Protein AF-0000000067834728 (afdb_homodimer)

Structure (mmCIF, N/CA/C/O backbone):
data_AF-0000000067834728-model_v1
#
loop_
_entity.id
_entity.type
_entity.pdbx_description
1 polymer 'Lipopolysaccharide assembly protein A domain-containing protein'
#
loop_
_atom_site.group_PDB
_atom_site.id
_atom_site.type_symbol
_atom_site.label_atom_id
_atom_site.label_alt_id
_atom_site.label_comp_id
_atom_site.label_asym_id
_atom_site.label_entity_id
_atom_site.label_seq_id
_atom_site.pdbx_PDB_ins_code
_atom_site.Cartn_x
_atom_site.Cartn_y
_atom_site.Cartn_z
_atom_site.occupancy
_atom_site.B_iso_or_equiv
_atom_site.auth_seq_id
_atom_site.auth_comp_id
_atom_site.auth_asym_id
_atom_site.auth_atom_id
_atom_site.pdbx_PDB_model_num
ATOM 1 N N . MET A 1 1 ? -0.494 20.172 -20.031 1 91.88 1 MET A N 1
ATOM 2 C CA . MET A 1 1 ? 0.855 19.766 -19.641 1 91.88 1 MET A CA 1
ATOM 3 C C . MET A 1 1 ? 0.815 18.703 -18.547 1 91.88 1 MET A C 1
ATOM 5 O O . MET A 1 1 ? 1.384 17.625 -18.703 1 91.88 1 MET A O 1
ATOM 9 N N . ILE A 1 2 ? 0.036 18.766 -17.609 1 88.5 2 ILE A N 1
ATOM 10 C CA . ILE A 1 2 ? -0.054 17.844 -16.484 1 88.5 2 ILE A CA 1
ATOM 11 C C . ILE A 1 2 ? -0.651 16.516 -16.953 1 88.5 2 ILE A C 1
ATOM 13 O O . ILE A 1 2 ? -0.208 15.445 -16.531 1 88.5 2 ILE A O 1
ATOM 17 N N . ARG A 1 3 ? -1.502 16.438 -17.859 1 90.19 3 ARG A N 1
ATOM 18 C CA . ARG A 1 3 ? -2.133 15.227 -18.391 1 90.19 3 ARG A CA 1
ATOM 19 C C . ARG A 1 3 ? -1.129 14.383 -19.172 1 90.19 3 ARG A C 1
ATOM 21 O O . ARG A 1 3 ? -1.176 13.148 -19.125 1 90.19 3 ARG A O 1
ATOM 28 N N . PHE A 1 4 ? -0.341 15.125 -19.922 1 93.31 4 PHE A N 1
ATOM 29 C CA . PHE A 1 4 ? 0.69 14.445 -20.703 1 93.31 4 PHE A CA 1
ATOM 30 C C . PHE A 1 4 ? 1.698 13.766 -19.781 1 93.31 4 PHE A C 1
ATOM 32 O O . PHE A 1 4 ? 2.115 12.633 -20.047 1 93.31 4 PHE A O 1
ATOM 39 N N . LEU A 1 5 ? 2.111 14.461 -18.812 1 89.44 5 LEU A N 1
ATOM 40 C CA . LEU A 1 5 ? 3.064 13.922 -17.844 1 89.44 5 LEU A CA 1
ATOM 41 C C . LEU A 1 5 ? 2.492 12.695 -17.141 1 89.44 5 LEU A C 1
ATOM 43 O O . LEU A 1 5 ? 3.186 11.695 -16.969 1 89.44 5 LEU A O 1
ATOM 47 N N . LYS A 1 6 ? 1.232 12.711 -16.797 1 89.81 6 LYS A N 1
ATOM 48 C CA . LYS A 1 6 ? 0.559 11.578 -16.172 1 89.81 6 LYS A CA 1
ATOM 49 C C . LYS A 1 6 ? 0.505 10.383 -17.125 1 89.81 6 LYS A C 1
ATOM 51 O O . LYS A 1 6 ? 0.733 9.242 -16.719 1 89.81 6 LYS A O 1
ATOM 56 N N . ALA A 1 7 ? 0.219 10.656 -18.344 1 93.69 7 ALA A N 1
ATOM 57 C CA . ALA A 1 7 ? 0.166 9.594 -19.344 1 93.69 7 ALA A CA 1
ATOM 58 C C . ALA A 1 7 ? 1.54 8.961 -19.547 1 93.69 7 ALA A C 1
ATOM 60 O O . ALA A 1 7 ? 1.648 7.746 -19.734 1 93.69 7 ALA A O 1
ATOM 61 N N . LEU A 1 8 ? 2.539 9.852 -19.516 1 94 8 LEU A N 1
ATOM 62 C CA . LEU A 1 8 ? 3.91 9.398 -19.734 1 94 8 LEU A CA 1
ATOM 63 C C . LEU A 1 8 ? 4.344 8.453 -18.609 1 94 8 LEU A C 1
ATOM 65 O O . LEU A 1 8 ? 5.094 7.504 -18.859 1 94 8 LEU A O 1
ATOM 69 N N . ILE A 1 9 ? 3.863 8.586 -17.469 1 91 9 ILE A N 1
ATOM 70 C CA . ILE A 1 9 ? 4.23 7.773 -16.312 1 91 9 ILE A CA 1
ATOM 71 C C . ILE A 1 9 ? 3.355 6.523 -16.25 1 91 9 ILE A C 1
ATOM 73 O O . ILE A 1 9 ? 3.85 5.422 -16 1 91 9 ILE A O 1
ATOM 77 N N . LEU A 1 10 ? 2.059 6.688 -16.609 1 93.19 10 LEU A N 1
ATOM 78 C CA . LEU A 1 10 ? 1.086 5.609 -16.469 1 93.19 10 LEU A CA 1
ATOM 79 C C . LEU A 1 10 ? 1.193 4.617 -17.625 1 93.19 10 LEU A C 1
ATOM 81 O O . LEU A 1 10 ? 0.979 3.418 -17.438 1 93.19 10 LEU A O 1
ATOM 85 N N . LEU A 1 11 ? 1.595 5.074 -18.766 1 95.88 11 LEU A N 1
ATOM 86 C CA . LEU A 1 11 ? 1.614 4.246 -19.969 1 95.88 11 LEU A CA 1
ATOM 87 C C . LEU A 1 11 ? 2.602 3.094 -19.812 1 95.88 11 LEU A C 1
ATOM 89 O O . LEU A 1 11 ? 2.246 1.934 -20.031 1 95.88 11 LEU A O 1
ATOM 93 N N . PRO A 1 12 ? 3.875 3.381 -19.438 1 95.31 12 PRO A N 1
ATOM 94 C CA . PRO A 1 12 ? 4.82 2.277 -19.25 1 95.31 12 PRO A CA 1
ATOM 95 C C . PRO A 1 12 ? 4.34 1.263 -18.219 1 95.31 12 PRO A C 1
ATOM 97 O O . PRO A 1 12 ? 4.535 0.057 -18.391 1 95.31 12 PRO A O 1
ATOM 100 N N . ILE A 1 13 ? 3.781 1.671 -17.141 1 92.75 13 ILE A N 1
ATOM 101 C CA . ILE A 1 13 ? 3.287 0.799 -16.078 1 92.75 13 ILE A CA 1
ATOM 102 C C . ILE A 1 13 ? 2.195 -0.114 -16.625 1 92.75 13 ILE A C 1
ATOM 104 O O . ILE A 1 13 ? 2.219 -1.327 -16.406 1 92.75 13 ILE A O 1
ATOM 108 N N . ALA A 1 14 ? 1.254 0.468 -17.406 1 95.38 14 ALA A N 1
ATOM 109 C CA . ALA A 1 14 ? 0.163 -0.29 -18 1 95.38 14 ALA A CA 1
ATOM 110 C C . ALA A 1 14 ? 0.699 -1.357 -18.953 1 95.38 14 ALA A C 1
ATOM 112 O O . ALA A 1 14 ? 0.225 -2.496 -18.953 1 95.38 14 ALA A O 1
ATOM 113 N N . VAL A 1 15 ? 1.646 -0.986 -19.75 1 94.5 15 VAL A N 1
ATOM 114 C CA . VAL A 1 15 ? 2.236 -1.911 -20.719 1 94.5 15 VAL A CA 1
ATOM 115 C C . VAL A 1 15 ? 2.873 -3.086 -19.984 1 94.5 15 VAL A C 1
ATOM 117 O O . VAL A 1 15 ? 2.686 -4.242 -20.359 1 94.5 15 VAL A O 1
ATOM 120 N N . VAL A 1 16 ? 3.645 -2.775 -18.922 1 92 16 VAL A N 1
ATOM 121 C CA . VAL A 1 16 ? 4.312 -3.811 -18.141 1 92 16 VAL A CA 1
ATOM 122 C C . VAL A 1 16 ? 3.271 -4.742 -17.531 1 92 16 VAL A C 1
ATOM 124 O O . VAL A 1 16 ? 3.424 -5.969 -17.578 1 92 16 VAL A O 1
ATOM 127 N N . VAL A 1 17 ? 2.164 -4.223 -17.016 1 94.44 17 VAL A N 1
ATOM 128 C CA . VAL A 1 17 ? 1.097 -4.988 -16.391 1 94.44 17 VAL A CA 1
ATOM 129 C C . VAL A 1 17 ? 0.451 -5.918 -17.422 1 94.44 17 VAL A C 1
ATOM 131 O O . VAL A 1 17 ? 0.24 -7.102 -17.141 1 94.44 17 VAL A O 1
ATOM 134 N N . VAL A 1 18 ? 0.189 -5.418 -18.594 1 95.19 18 VAL A N 1
ATOM 135 C CA . VAL A 1 18 ? -0.455 -6.207 -19.641 1 95.19 18 VAL A CA 1
ATOM 136 C C . VAL A 1 18 ? 0.491 -7.309 -20.125 1 95.19 18 VAL A C 1
ATOM 138 O O . VAL A 1 18 ? 0.081 -8.461 -20.281 1 95.19 18 VAL A O 1
ATOM 141 N N . LEU A 1 19 ? 1.752 -6.953 -20.297 1 92.56 19 LEU A N 1
ATOM 142 C CA . LEU A 1 19 ? 2.736 -7.934 -20.75 1 92.56 19 LEU A CA 1
ATOM 143 C C . LEU A 1 19 ? 2.893 -9.047 -19.719 1 92.56 19 LEU A C 1
ATOM 145 O O . LEU A 1 19 ? 3.02 -10.219 -20.078 1 92.56 19 LEU A O 1
ATOM 149 N N . LEU A 1 20 ? 2.881 -8.672 -18.422 1 92.75 20 LEU A N 1
ATOM 150 C CA . LEU A 1 20 ? 2.965 -9.656 -17.359 1 92.75 20 LEU A CA 1
ATOM 151 C C . LEU A 1 20 ? 1.742 -10.57 -17.359 1 92.75 20 LEU A C 1
ATOM 153 O O . LEU A 1 20 ? 1.854 -11.766 -17.078 1 92.75 20 LEU A O 1
ATOM 157 N N . ALA A 1 21 ? 0.587 -9.984 -17.703 1 95.75 21 ALA A N 1
ATOM 158 C CA . ALA A 1 21 ? -0.647 -10.758 -17.75 1 95.75 21 ALA A CA 1
ATOM 159 C C . ALA A 1 21 ? -0.614 -11.766 -18.891 1 95.75 21 ALA A C 1
ATOM 161 O O . ALA A 1 21 ? -0.995 -12.93 -18.719 1 95.75 21 ALA A O 1
ATOM 162 N N . VAL A 1 22 ? -0.128 -11.336 -20.047 1 92.75 22 VAL A N 1
ATOM 163 C CA . VAL A 1 22 ? -0.077 -12.172 -21.234 1 92.75 22 VAL A CA 1
ATOM 164 C C . VAL A 1 22 ? 0.924 -13.305 -21.031 1 92.75 22 VAL A C 1
ATOM 166 O O . VAL A 1 22 ? 0.709 -14.43 -21.5 1 92.75 22 VAL A O 1
ATOM 169 N N . ALA A 1 23 ? 1.968 -12.945 -20.266 1 91.69 23 ALA A N 1
ATOM 170 C CA . ALA A 1 23 ? 3.045 -13.914 -20.062 1 91.69 23 ALA A CA 1
ATOM 171 C C . ALA A 1 23 ? 2.674 -14.93 -19 1 91.69 23 ALA A C 1
ATOM 173 O O . ALA A 1 23 ? 3.326 -15.969 -18.859 1 91.69 23 ALA A O 1
ATOM 174 N N . ASN A 1 24 ? 1.69 -14.617 -18.141 1 94.62 24 ASN A N 1
ATOM 175 C CA . ASN A 1 24 ? 1.329 -15.453 -17 1 94.62 24 ASN A CA 1
ATOM 176 C C . ASN A 1 24 ? -0.151 -15.82 -17.016 1 94.62 24 ASN A C 1
ATOM 178 O O . ASN A 1 24 ? -0.865 -15.609 -16.031 1 94.62 24 ASN A O 1
ATOM 182 N N . ARG A 1 25 ? -0.57 -16.469 -18.062 1 92.75 25 ARG A N 1
ATOM 183 C CA . ARG A 1 25 ? -1.964 -16.844 -18.281 1 92.75 25 ARG A CA 1
ATOM 184 C C . ARG A 1 25 ? -2.232 -18.266 -17.828 1 92.75 25 ARG A C 1
ATOM 186 O O . ARG A 1 25 ? -3.381 -18.719 -17.812 1 92.75 25 ARG A O 1
ATOM 193 N N . GLU A 1 26 ? -1.205 -18.875 -17.406 1 92 26 GLU A N 1
ATOM 194 C CA . GLU A 1 26 ? -1.355 -20.266 -16.984 1 92 26 GLU A CA 1
ATOM 195 C C . GLU A 1 26 ? -2.154 -20.359 -15.688 1 92 26 GLU A C 1
ATOM 197 O O . GLU A 1 26 ? -1.954 -19.562 -14.766 1 92 26 GLU A O 1
ATOM 202 N N . ALA A 1 27 ? -2.969 -21.438 -15.672 1 95.5 27 ALA A N 1
ATOM 203 C CA . ALA A 1 27 ? -3.832 -21.625 -14.508 1 95.5 27 ALA A CA 1
ATOM 204 C C . ALA A 1 27 ? -3.061 -22.219 -13.344 1 95.5 27 ALA A C 1
ATOM 206 O O . ALA A 1 27 ? -2.24 -23.125 -13.531 1 95.5 27 ALA A O 1
ATOM 207 N N . VAL A 1 28 ? -3.318 -21.656 -12.203 1 94.06 28 VAL A N 1
ATOM 208 C CA . VAL A 1 28 ? -2.73 -22.188 -10.977 1 94.06 28 VAL A CA 1
ATOM 209 C C . VAL A 1 28 ? -3.816 -22.375 -9.922 1 94.06 28 VAL A C 1
ATOM 211 O O . VAL A 1 28 ? -4.848 -21.703 -9.961 1 94.06 28 VAL A O 1
ATOM 214 N N . THR A 1 29 ? -3.523 -23.281 -9.102 1 93 29 THR A N 1
ATOM 215 C CA . THR A 1 29 ? -4.488 -23.562 -8.047 1 93 29 THR A CA 1
ATOM 216 C C . THR A 1 29 ? -4.062 -22.906 -6.73 1 93 29 THR A C 1
ATOM 218 O O . THR A 1 29 ? -3.057 -23.297 -6.137 1 93 29 THR A O 1
ATOM 221 N N . LEU A 1 30 ? -4.812 -21.953 -6.383 1 93.06 30 LEU A N 1
ATOM 222 C CA . LEU A 1 30 ? -4.613 -21.297 -5.098 1 93.06 30 LEU A CA 1
ATOM 223 C C . LEU A 1 30 ? -5.414 -21.984 -4 1 93.06 30 LEU A C 1
ATOM 225 O O . LEU A 1 30 ? -6.645 -22.016 -4.055 1 93.06 30 LEU A O 1
ATOM 229 N N . SER A 1 31 ? -4.785 -22.5 -3.084 1 90.56 31 SER A N 1
ATOM 230 C CA . SER A 1 31 ? -5.445 -23.266 -2.029 1 90.56 31 SER A CA 1
ATOM 231 C C . SER A 1 31 ? -5.52 -22.469 -0.734 1 90.56 31 SER A C 1
ATOM 233 O O . SER A 1 31 ? -4.551 -21.812 -0.344 1 90.56 31 SER A O 1
ATOM 235 N N . PHE A 1 32 ? -6.762 -22.562 -0.146 1 87.25 32 PHE A N 1
ATOM 236 C CA . PHE A 1 32 ? -6.953 -21.891 1.13 1 87.25 32 PHE A CA 1
ATOM 237 C C . PHE A 1 32 ? -7.109 -22.891 2.262 1 87.25 32 PHE A C 1
ATOM 239 O O . PHE A 1 32 ? -7.398 -22.516 3.4 1 87.25 32 PHE A O 1
ATOM 246 N N . ASP A 1 33 ? -7.098 -24.188 1.906 1 80.81 33 ASP A N 1
ATOM 247 C CA . ASP A 1 33 ? -7.215 -25.25 2.9 1 80.81 33 ASP A CA 1
ATOM 248 C C . ASP A 1 33 ? -5.988 -26.156 2.881 1 80.81 33 ASP A C 1
ATOM 250 O O . ASP A 1 33 ? -5.875 -27.031 2.021 1 80.81 33 ASP A O 1
ATOM 254 N N . PRO A 1 34 ? -5.086 -25.906 3.857 1 73.94 34 PRO A N 1
ATOM 255 C CA . PRO A 1 34 ? -3.865 -26.719 3.859 1 73.94 34 PRO A CA 1
ATOM 256 C C . PRO A 1 34 ? -4.117 -28.156 4.289 1 73.94 34 PRO A C 1
ATOM 258 O O . PRO A 1 34 ? -3.262 -29.031 4.086 1 73.94 34 PRO A O 1
ATOM 261 N N . PHE A 1 35 ? -5.223 -28.484 4.938 1 73.06 35 PHE A N 1
ATOM 262 C CA . PHE A 1 35 ? -5.406 -29.797 5.559 1 73.06 35 PHE A CA 1
ATOM 263 C C . PHE A 1 35 ? -6.16 -30.734 4.625 1 73.06 35 PHE A C 1
ATOM 265 O O . PHE A 1 35 ? -6.094 -31.953 4.781 1 73.06 35 PHE A O 1
ATOM 272 N N . SER A 1 36 ? -7.016 -30.172 3.859 1 65.81 36 SER A N 1
ATOM 273 C CA . SER A 1 36 ? -7.758 -31.109 3.018 1 65.81 36 SER A CA 1
ATOM 274 C C . SER A 1 36 ? -7.305 -31.016 1.564 1 65.81 36 SER A C 1
ATOM 276 O O . SER A 1 36 ? -7.098 -29.922 1.036 1 65.81 36 SER A O 1
ATOM 278 N N . PRO A 1 37 ? -6.688 -32.031 1.163 1 57.44 37 PRO A N 1
ATOM 279 C CA . PRO A 1 37 ? -6.309 -32.031 -0.253 1 57.44 37 PRO A CA 1
ATOM 280 C C . PRO A 1 37 ? -7.484 -31.688 -1.174 1 57.44 37 PRO A C 1
ATOM 282 O O . PRO A 1 37 ? -7.277 -31.297 -2.322 1 57.44 37 PRO A O 1
ATOM 285 N N . GLU A 1 38 ? -8.625 -32.156 -0.576 1 59.44 38 GLU A N 1
ATOM 286 C CA . GLU A 1 38 ? -9.773 -31.953 -1.442 1 59.44 38 GLU A CA 1
ATOM 287 C C . GLU A 1 38 ? -10.188 -30.469 -1.445 1 59.44 38 GLU A C 1
ATOM 289 O O . GLU A 1 38 ? -10.281 -29.844 -0.387 1 59.44 38 GLU A O 1
ATOM 294 N N . PRO A 1 39 ? -9.953 -29.812 -2.463 1 57.66 39 PRO A N 1
ATOM 295 C CA . PRO A 1 39 ? -9.938 -28.391 -2.791 1 57.66 39 PRO A CA 1
ATOM 296 C C . PRO A 1 39 ? -11.227 -27.688 -2.381 1 57.66 39 PRO A C 1
ATOM 298 O O . PRO A 1 39 ? -11.688 -26.781 -3.088 1 57.66 39 PRO A O 1
ATOM 301 N N . VAL A 1 40 ? -11.805 -28.188 -1.394 1 62.28 40 VAL A N 1
ATOM 302 C CA . VAL A 1 40 ? -13.094 -27.516 -1.209 1 62.28 40 VAL A CA 1
ATOM 303 C C . VAL A 1 40 ? -12.891 -26 -1.184 1 62.28 40 VAL A C 1
ATOM 305 O O . VAL A 1 40 ? -13.695 -25.266 -1.742 1 62.28 40 VAL A O 1
ATOM 308 N N . PHE A 1 41 ? -11.797 -25.531 -0.771 1 81.12 41 PHE A N 1
ATOM 309 C CA . PHE A 1 41 ? -11.633 -24.078 -0.735 1 81.12 41 PHE A CA 1
ATOM 310 C C . PHE A 1 41 ? -10.438 -23.656 -1.579 1 81.12 41 PHE A C 1
ATOM 312 O O . PHE A 1 41 ? -9.391 -23.281 -1.041 1 81.12 41 PHE A O 1
ATOM 319 N N . SER A 1 42 ? -10.414 -24.141 -2.896 1 86.25 42 SER A N 1
ATOM 320 C CA . SER A 1 42 ? -9.367 -23.734 -3.832 1 86.25 42 SER A CA 1
ATOM 321 C C . SER A 1 42 ? -9.953 -23 -5.027 1 86.25 42 SER A C 1
ATOM 323 O O . SER A 1 42 ? -11.125 -23.172 -5.371 1 86.25 42 SER A O 1
ATOM 325 N N . LEU A 1 43 ? -9.219 -22.094 -5.547 1 88.94 43 LEU A N 1
ATOM 326 C CA . LEU A 1 43 ? -9.602 -21.312 -6.715 1 88.94 43 LEU A CA 1
ATOM 327 C C . LEU A 1 43 ? -8.594 -21.5 -7.844 1 88.94 43 LEU A C 1
ATOM 329 O O . LEU A 1 43 ? -7.383 -21.422 -7.617 1 88.94 43 LEU A O 1
ATOM 333 N N . VAL A 1 44 ? -9.141 -21.906 -8.938 1 92.56 44 VAL A N 1
ATOM 334 C CA . VAL A 1 44 ? -8.289 -22.031 -10.117 1 92.56 44 VAL A CA 1
ATOM 335 C C . VAL A 1 44 ? -8.328 -20.734 -10.914 1 92.56 44 VAL A C 1
ATOM 337 O O . VAL A 1 44 ? -9.367 -20.344 -11.453 1 92.56 44 VAL A O 1
ATOM 340 N N . LEU A 1 45 ? -7.211 -20.078 -10.938 1 95.19 45 LEU A N 1
ATOM 341 C CA . LEU A 1 45 ? -7.113 -18.781 -11.602 1 95.19 45 LEU A CA 1
ATOM 342 C C . LEU A 1 45 ? -5.797 -18.656 -12.359 1 95.19 45 LEU A C 1
ATOM 344 O O . LEU A 1 45 ? -4.812 -19.312 -12.023 1 95.19 45 LEU A O 1
ATOM 348 N N . PRO A 1 46 ? -5.855 -17.859 -13.391 1 95.75 46 PRO A N 1
ATOM 349 C CA . PRO A 1 46 ? -4.566 -17.609 -14.039 1 95.75 46 PRO A CA 1
ATOM 350 C C . PRO A 1 46 ? -3.557 -16.953 -13.102 1 95.75 46 PRO A C 1
ATOM 352 O O . PRO A 1 46 ? -3.943 -16.203 -12.203 1 95.75 46 PRO A O 1
ATOM 355 N N . LEU A 1 47 ? -2.338 -17.234 -13.344 1 96.5 47 LEU A N 1
ATOM 356 C CA . LEU A 1 47 ? -1.267 -16.734 -12.492 1 96.5 47 LEU A CA 1
ATOM 357 C C . LEU A 1 47 ? -1.285 -15.211 -12.43 1 96.5 47 LEU A C 1
ATOM 359 O O . LEU A 1 47 ? -1.032 -14.617 -11.375 1 96.5 47 LEU A O 1
ATOM 363 N N . TYR A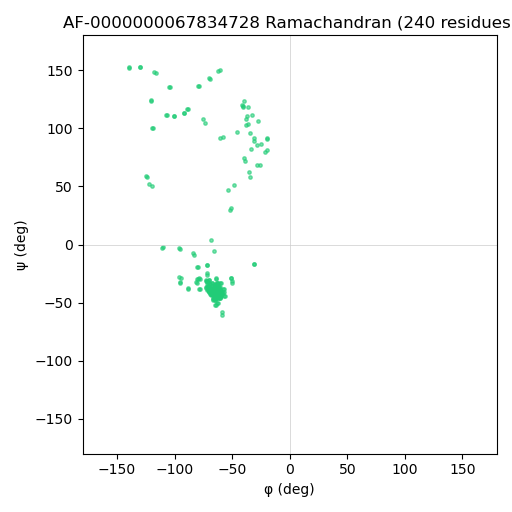 1 48 ? -1.571 -14.609 -13.547 1 96.69 48 TYR A N 1
ATOM 364 C CA . TYR A 1 48 ? -1.592 -13.148 -13.555 1 96.69 48 TYR A CA 1
ATOM 365 C C . TYR A 1 48 ? -2.656 -12.617 -12.602 1 96.69 48 TYR A C 1
ATOM 367 O O . TYR A 1 48 ? -2.463 -11.578 -11.961 1 96.69 48 TYR A O 1
ATOM 375 N N . ALA A 1 49 ? -3.762 -13.211 -12.453 1 97.56 49 ALA A N 1
ATOM 376 C CA . ALA A 1 49 ? -4.832 -12.781 -11.555 1 97.56 49 ALA A CA 1
ATOM 377 C C . ALA A 1 49 ? -4.406 -12.906 -10.102 1 97.56 49 ALA A C 1
ATOM 379 O O . ALA A 1 49 ? -4.766 -12.07 -9.266 1 97.56 49 ALA A O 1
ATOM 380 N N . VAL A 1 50 ? -3.688 -13.906 -9.836 1 97.25 50 VAL A N 1
ATOM 381 C CA . VAL A 1 50 ? -3.178 -14.109 -8.484 1 97.25 50 VAL A CA 1
ATOM 382 C C . VAL A 1 50 ? -2.195 -13 -8.125 1 97.25 50 VAL A C 1
ATOM 384 O O . VAL A 1 50 ? -2.275 -12.422 -7.043 1 97.25 50 VAL A O 1
ATOM 387 N N . VAL A 1 51 ? -1.312 -12.727 -9.055 1 97.56 51 VAL A N 1
ATOM 388 C CA . VAL A 1 51 ? -0.304 -11.695 -8.844 1 97.56 51 VAL A CA 1
ATOM 389 C C . VAL A 1 51 ? -0.982 -10.336 -8.664 1 97.56 51 VAL A C 1
ATOM 391 O O . VAL A 1 51 ? -0.75 -9.641 -7.672 1 97.56 51 VAL A O 1
ATOM 394 N N . PHE A 1 52 ? -1.869 -10.047 -9.602 1 97.94 52 PHE A N 1
ATOM 395 C CA . PHE A 1 52 ? -2.525 -8.742 -9.586 1 97.94 52 PHE A CA 1
ATOM 396 C C . PHE A 1 52 ? -3.434 -8.609 -8.367 1 97.94 52 PHE A C 1
ATOM 398 O O . PHE A 1 52 ? -3.492 -7.551 -7.738 1 97.94 52 PHE A O 1
ATOM 405 N N . GLY A 1 53 ? -4.191 -9.641 -8.023 1 97.69 53 GLY A N 1
ATOM 406 C CA . GLY A 1 53 ? -5.02 -9.641 -6.832 1 97.69 53 GLY A CA 1
ATOM 407 C C . GLY A 1 53 ? -4.227 -9.445 -5.555 1 97.69 53 GLY A C 1
ATOM 408 O O . GLY A 1 53 ? -4.645 -8.703 -4.664 1 97.69 53 GLY A O 1
ATOM 409 N N . SER A 1 54 ? -3.102 -10.102 -5.496 1 97.88 54 SER A N 1
ATOM 410 C CA . SER A 1 54 ? -2.223 -9.992 -4.336 1 97.88 54 SER A CA 1
ATOM 411 C C . SER A 1 54 ? -1.63 -8.594 -4.215 1 97.88 54 SER A C 1
ATOM 413 O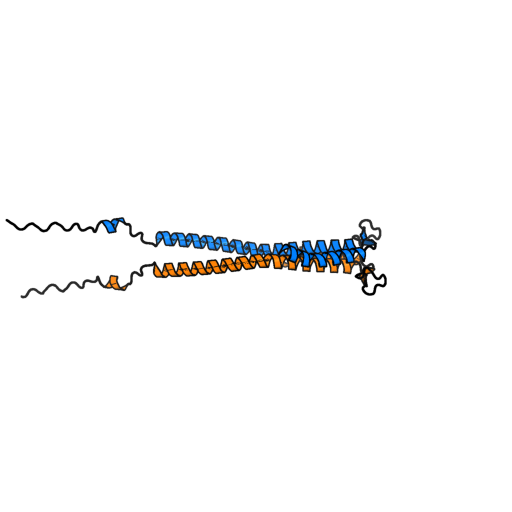 O . SER A 1 54 ? -1.538 -8.047 -3.115 1 97.88 54 SER A O 1
ATOM 415 N N . VAL A 1 55 ? -1.211 -8.039 -5.332 1 97.31 55 VAL A N 1
ATOM 416 C CA . VAL A 1 55 ? -0.693 -6.68 -5.34 1 97.31 55 VAL A CA 1
ATOM 417 C C . VAL A 1 55 ? -1.77 -5.715 -4.848 1 97.31 55 VAL A C 1
ATOM 419 O O . VAL A 1 55 ? -1.501 -4.844 -4.012 1 97.31 55 VAL A O 1
ATOM 422 N N . ALA A 1 56 ? -3.021 -5.859 -5.316 1 97.31 56 ALA A N 1
ATOM 423 C CA . ALA A 1 56 ? -4.152 -5.027 -4.914 1 97.31 56 ALA A CA 1
ATOM 424 C C . ALA A 1 56 ? -4.395 -5.117 -3.41 1 97.31 56 ALA A C 1
ATOM 426 O O . ALA A 1 56 ? -4.605 -4.102 -2.748 1 97.31 56 ALA A O 1
ATOM 427 N N . LEU A 1 57 ? -4.328 -6.273 -2.912 1 96.81 57 LEU A N 1
ATOM 428 C CA . LEU A 1 57 ? -4.469 -6.492 -1.477 1 96.81 57 LEU A CA 1
ATOM 429 C C . LEU A 1 57 ? -3.373 -5.762 -0.707 1 96.81 57 LEU A C 1
ATOM 431 O O . LEU A 1 57 ? -3.645 -5.121 0.312 1 96.81 57 LEU A O 1
ATOM 435 N N . GLY A 1 58 ? -2.156 -5.836 -1.192 1 97 58 GLY A N 1
ATOM 436 C CA . GLY A 1 58 ? -1.042 -5.117 -0.596 1 97 58 GLY A CA 1
ATOM 437 C C . GLY A 1 58 ? -1.24 -3.615 -0.582 1 97 58 GLY A C 1
ATOM 438 O O . GLY A 1 58 ? -0.98 -2.959 0.429 1 97 58 GLY A O 1
ATOM 439 N N . ILE A 1 59 ? -1.723 -3.145 -1.612 1 95.56 59 ILE A N 1
ATOM 440 C CA . ILE A 1 59 ? -1.979 -1.713 -1.727 1 95.56 59 ILE A CA 1
ATOM 441 C C . ILE A 1 59 ? -3.016 -1.289 -0.688 1 95.56 59 ILE A C 1
ATOM 443 O O . ILE A 1 59 ? -2.846 -0.271 -0.013 1 95.56 59 ILE A O 1
ATOM 447 N N . LEU A 1 60 ? -4.062 -2.064 -0.601 1 94.94 60 LEU A N 1
ATOM 448 C CA . LEU A 1 60 ? -5.129 -1.775 0.355 1 94.94 60 LEU A CA 1
ATOM 449 C C . LEU A 1 60 ? -4.594 -1.798 1.783 1 94.94 60 LEU A C 1
ATOM 451 O O . LEU A 1 60 ? -4.84 -0.868 2.557 1 94.94 60 LEU A O 1
ATOM 455 N N . VAL A 1 61 ? -3.814 -2.799 2.041 1 94.06 61 VAL A N 1
ATOM 456 C CA . VAL A 1 61 ? -3.244 -2.959 3.373 1 94.06 61 VAL A CA 1
ATOM 457 C C . VAL A 1 61 ? -2.27 -1.817 3.66 1 94.06 61 VAL A C 1
ATOM 459 O O . VAL A 1 61 ? -2.318 -1.205 4.727 1 94.06 61 VAL A O 1
ATOM 462 N N . GLY A 1 62 ? -1.396 -1.526 2.729 1 92.12 62 GLY A N 1
ATOM 463 C CA . GLY A 1 62 ? -0.44 -0.441 2.881 1 92.12 62 GLY A CA 1
ATOM 464 C C . GLY A 1 62 ? -1.099 0.917 3.033 1 92.12 62 GLY A C 1
ATOM 465 O O . GLY A 1 62 ? -0.679 1.729 3.859 1 92.12 62 GLY A O 1
ATOM 466 N N . GLY A 1 63 ? -2.117 1.11 2.236 1 90.56 63 GLY A N 1
ATOM 467 C CA . GLY A 1 63 ? -2.855 2.359 2.318 1 90.56 63 GLY A CA 1
ATOM 468 C C . GLY A 1 63 ? -3.576 2.541 3.643 1 90.56 63 GLY A C 1
ATOM 469 O O . GLY A 1 63 ? -3.51 3.613 4.25 1 90.56 63 GLY A O 1
ATOM 470 N N . ILE A 1 64 ? -4.215 1.592 4.016 1 89.81 64 ILE A N 1
ATOM 471 C CA . ILE A 1 64 ? -4.957 1.631 5.273 1 89.81 64 ILE A CA 1
ATOM 472 C C . ILE A 1 64 ? -3.988 1.857 6.434 1 89.81 64 ILE A C 1
ATOM 474 O O . ILE A 1 64 ? -4.27 2.646 7.336 1 89.81 64 ILE A O 1
ATOM 478 N N . GLY A 1 65 ? -2.896 1.156 6.395 1 89.38 65 GLY A N 1
ATOM 479 C CA . GLY A 1 65 ? -1.867 1.357 7.402 1 89.38 65 GLY A CA 1
ATOM 480 C C . GLY A 1 65 ? -1.371 2.789 7.473 1 89.38 65 GLY A C 1
ATOM 481 O O . GLY A 1 65 ? -1.233 3.352 8.562 1 89.38 65 GLY A O 1
ATOM 482 N N . SER A 1 66 ? -1.133 3.406 6.34 1 88.06 66 SER A N 1
ATOM 483 C CA . SER A 1 66 ? -0.676 4.789 6.262 1 88.06 66 SER A CA 1
ATOM 484 C C . SER A 1 66 ? -1.739 5.754 6.777 1 88.06 66 SER A C 1
ATOM 486 O O . SER A 1 66 ? -1.421 6.727 7.465 1 88.06 66 SER A O 1
ATOM 488 N N . TRP A 1 67 ? -2.98 5.484 6.465 1 84.12 67 TRP A N 1
ATOM 489 C CA . TRP A 1 67 ? -4.09 6.324 6.898 1 84.12 67 TRP A CA 1
ATOM 490 C C . TRP A 1 67 ? -4.238 6.289 8.414 1 84.12 67 TRP A C 1
ATOM 492 O O . TRP A 1 67 ? -4.461 7.324 9.047 1 84.12 67 TRP A O 1
ATOM 502 N N . LEU A 1 68 ? -4.074 5.176 8.945 1 85.62 68 LEU A N 1
ATOM 503 C CA . LEU A 1 68 ? -4.172 5.035 10.391 1 85.62 68 LEU A CA 1
ATOM 504 C C . LEU A 1 68 ? -3.014 5.746 11.086 1 85.62 68 LEU A C 1
ATOM 506 O O . LEU A 1 68 ? -3.199 6.363 12.133 1 85.62 68 LEU A O 1
ATOM 510 N N . GLY A 1 69 ? -1.854 5.621 10.461 1 83.62 69 GLY A N 1
ATOM 511 C CA . GLY A 1 69 ? -0.699 6.316 11.008 1 83.62 69 GLY A CA 1
ATOM 512 C C . GLY A 1 69 ? -0.849 7.824 10.992 1 83.62 69 GLY A C 1
ATOM 513 O O . GLY A 1 69 ? -0.476 8.5 11.945 1 83.62 69 GLY A O 1
ATOM 514 N N . GLN A 1 70 ? -1.443 8.203 10.031 1 81.75 70 GLN A N 1
ATOM 515 C CA . GLN A 1 70 ? -1.654 9.633 9.867 1 81.75 70 GLN A CA 1
ATOM 516 C C . GLN A 1 70 ? -2.795 10.125 10.758 1 81.75 70 GLN A C 1
ATOM 518 O O . GLN A 1 70 ? -2.822 11.297 11.148 1 81.75 70 GLN A O 1
ATOM 523 N N . SER A 1 71 ? -3.697 9.234 10.977 1 79.75 71 SER A N 1
ATOM 524 C CA . SER A 1 71 ? -4.828 9.625 11.812 1 79.75 71 SER A CA 1
ATOM 525 C C . SER A 1 71 ? -4.367 10.062 13.203 1 79.75 71 SER A C 1
ATOM 527 O O . SER A 1 71 ? -4.906 11.016 13.766 1 79.75 71 SER A O 1
ATOM 529 N N . ARG A 1 72 ? -3.373 9.453 13.586 1 81.62 72 ARG A N 1
ATOM 530 C CA . ARG A 1 72 ? -2.85 9.805 14.906 1 81.62 72 ARG A CA 1
ATOM 531 C C . ARG A 1 72 ? -2.211 11.188 14.883 1 81.62 72 ARG A C 1
ATOM 533 O O . ARG A 1 72 ? -2.4 11.984 15.805 1 81.62 72 ARG A O 1
ATOM 540 N N . THR A 1 73 ? -1.545 11.391 13.797 1 78.31 73 THR A N 1
ATOM 541 C CA . THR A 1 73 ? -0.889 12.68 13.633 1 78.31 73 THR A CA 1
ATOM 542 C C . THR A 1 73 ? -1.92 13.789 13.438 1 78.31 73 THR A C 1
ATOM 544 O O . THR A 1 73 ? -1.778 14.883 13.992 1 78.31 73 THR A O 1
ATOM 547 N N . ARG A 1 74 ? -2.947 13.375 12.797 1 78.19 74 ARG A N 1
ATOM 548 C CA . ARG A 1 74 ? -4 14.352 12.547 1 78.19 74 ARG A CA 1
ATOM 549 C C . ARG A 1 74 ? -4.766 14.672 13.828 1 78.19 74 ARG A C 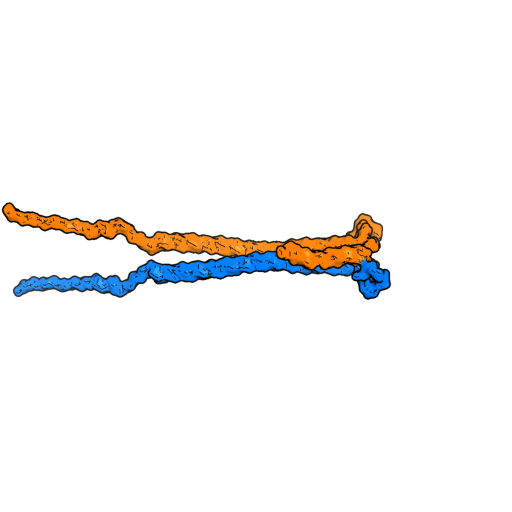1
ATOM 551 O O . ARG A 1 74 ? -5.156 15.82 14.047 1 78.19 74 ARG A O 1
ATOM 558 N N . GLN A 1 75 ? -4.926 13.695 14.57 1 82.56 75 GLN A N 1
ATOM 559 C CA . GLN A 1 75 ? -5.594 13.914 15.844 1 82.56 75 GLN A CA 1
ATOM 560 C C . GLN A 1 75 ? -4.766 14.82 16.75 1 82.56 75 GLN A C 1
ATOM 562 O O . GLN A 1 75 ? -5.312 15.711 17.422 1 82.56 75 GLN A O 1
ATOM 567 N N . ARG A 1 76 ? -3.529 14.664 16.641 1 80.94 76 ARG A N 1
ATOM 568 C CA . ARG A 1 76 ? -2.645 15.523 17.422 1 80.94 76 ARG A CA 1
ATOM 569 C C . ARG A 1 76 ? -2.658 16.953 16.891 1 80.94 76 ARG A C 1
ATOM 571 O O . ARG A 1 76 ? -2.658 17.906 17.656 1 80.94 76 ARG A O 1
ATOM 578 N N . ALA A 1 77 ? -2.768 17.094 15.617 1 77.31 77 ALA A N 1
ATOM 579 C CA . ALA A 1 77 ? -2.826 18.406 14.984 1 77.31 77 ALA A CA 1
ATOM 580 C C . ALA A 1 77 ? -4.117 19.141 15.344 1 77.31 77 ALA A C 1
ATOM 582 O O . ALA A 1 77 ? -4.113 20.344 15.578 1 77.31 77 ALA A O 1
ATOM 583 N N . ARG A 1 78 ? -5.141 18.344 15.383 1 80.38 78 ARG A N 1
ATOM 584 C CA . ARG A 1 78 ? -6.418 18.938 15.781 1 80.38 78 ARG A CA 1
ATOM 585 C C . ARG A 1 78 ? -6.371 19.422 17.219 1 80.38 78 ARG A C 1
ATOM 587 O O . ARG A 1 78 ? -6.918 20.469 17.547 1 80.38 78 ARG A O 1
ATOM 594 N N . TYR A 1 79 ? -5.723 18.688 17.938 1 81.5 79 TYR A N 1
ATOM 595 C CA . TYR A 1 79 ? -5.535 19.078 19.328 1 81.5 79 TYR A CA 1
ATOM 596 C C . TYR A 1 79 ? -4.758 20.391 19.422 1 81.5 79 TYR A C 1
ATOM 598 O O . TYR A 1 79 ? -5.172 21.312 20.125 1 81.5 79 TYR A O 1
ATOM 606 N N . HIS A 1 80 ? -3.766 20.531 18.656 1 79.5 80 HIS A N 1
ATOM 607 C CA . HIS A 1 80 ? -2.953 21.734 18.672 1 79.5 80 HIS A CA 1
ATOM 608 C C . HIS A 1 80 ? -3.707 22.922 18.078 1 79.5 80 HIS A C 1
ATOM 610 O O . HIS A 1 80 ? -3.572 24.047 18.531 1 79.5 80 HIS A O 1
ATOM 616 N N . ARG A 1 81 ? -4.527 22.688 17.172 1 78 81 ARG A N 1
ATOM 617 C CA . ARG A 1 81 ? -5.328 23.75 16.547 1 78 81 ARG A CA 1
ATOM 618 C C . ARG A 1 81 ? -6.355 24.297 17.531 1 78 81 ARG A C 1
ATOM 620 O O . ARG A 1 81 ? -6.574 25.516 17.594 1 78 81 ARG A O 1
ATOM 627 N N . ARG A 1 82 ? -6.91 23.438 18.25 1 82.62 82 ARG A N 1
ATOM 628 C CA . ARG A 1 82 ? -7.871 23.859 19.266 1 82.62 82 ARG A CA 1
ATOM 629 C C . ARG A 1 82 ? -7.191 24.703 20.344 1 82.62 82 ARG A C 1
ATOM 631 O O . ARG A 1 82 ? -7.754 25.688 20.797 1 82.62 82 ARG A O 1
ATOM 638 N N . GLU A 1 83 ? -6 24.266 20.547 1 80.5 83 GLU A N 1
ATOM 639 C CA . GLU A 1 83 ? -5.246 25.016 21.547 1 80.5 83 GLU A CA 1
ATOM 640 C C . GLU A 1 83 ? -4.848 26.391 21.016 1 80.5 83 GLU A C 1
ATOM 642 O O . GLU A 1 83 ? -4.918 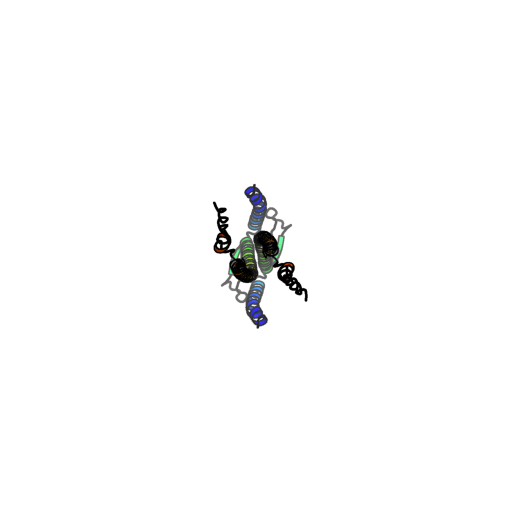27.391 21.75 1 80.5 83 GLU A O 1
ATOM 647 N N . ALA A 1 84 ? -4.488 26.516 19.812 1 74.38 84 ALA A N 1
ATOM 648 C CA . ALA A 1 84 ? -4.125 27.781 19.172 1 74.38 84 ALA A CA 1
ATOM 649 C C . ALA A 1 84 ? -5.328 28.719 19.078 1 74.38 84 ALA A C 1
ATOM 651 O O . ALA A 1 84 ? -5.203 29.922 19.312 1 74.38 84 ALA A O 1
ATOM 652 N N . ASP A 1 85 ? -6.406 28.172 18.719 1 78.5 85 ASP A N 1
ATOM 653 C CA . ASP A 1 85 ? -7.637 28.953 18.656 1 78.5 85 ASP A CA 1
ATOM 654 C C . ASP A 1 85 ? -7.996 29.516 20.031 1 78.5 85 ASP A C 1
ATOM 656 O O . ASP A 1 85 ? -8.445 30.656 20.156 1 78.5 85 ASP A O 1
ATOM 660 N N . ARG A 1 86 ? -7.762 28.734 21.062 1 80.88 86 ARG A N 1
ATOM 661 C CA . ARG A 1 86 ? -8.016 29.156 22.438 1 80.88 86 ARG A CA 1
ATOM 662 C C . ARG A 1 86 ? -7.102 30.312 22.844 1 80.88 86 ARG A C 1
ATOM 664 O O . ARG A 1 86 ? -7.551 31.297 23.438 1 80.88 86 ARG A O 1
ATOM 671 N N . LEU A 1 87 ? -5.91 30.188 22.453 1 73.44 87 LEU A N 1
ATOM 672 C CA . LEU A 1 87 ? -4.938 31.219 22.781 1 73.44 87 LEU A CA 1
ATOM 673 C C . LEU A 1 87 ? -5.227 32.5 22 1 73.44 87 LEU A C 1
ATOM 675 O O . LEU A 1 87 ? -5.082 33.594 22.531 1 73.44 87 LEU A O 1
ATOM 679 N N . ALA A 1 88 ? -5.648 32.375 20.797 1 77.44 88 ALA A N 1
ATOM 680 C CA . ALA A 1 88 ? -6 33.531 19.969 1 77.44 88 ALA A CA 1
ATOM 681 C C . ALA A 1 88 ? -7.207 34.281 20.531 1 77.44 88 ALA A C 1
ATOM 683 O O . ALA A 1 88 ? -7.242 35.5 20.547 1 77.44 88 ALA A O 1
ATOM 684 N N . LYS A 1 89 ? -8.117 33.531 21 1 79.44 89 LYS A N 1
ATOM 685 C CA . LYS A 1 89 ? -9.297 34.125 21.625 1 79.44 89 LYS A CA 1
ATOM 686 C C . LYS A 1 89 ? -8.922 34.844 22.906 1 79.44 89 LYS A C 1
ATOM 688 O O . LYS A 1 89 ? -9.422 35.938 23.172 1 79.44 89 LYS A O 1
ATOM 693 N N . GLU A 1 90 ? -8.039 34.312 23.641 1 74.19 90 GLU A N 1
ATOM 694 C CA . GLU A 1 90 ? -7.566 34.938 24.859 1 74.19 90 GLU A CA 1
ATOM 695 C C . GLU A 1 90 ? -6.812 36.25 24.562 1 74.19 90 GLU A C 1
ATOM 697 O O . GLU A 1 90 ? -7.004 37.25 25.234 1 74.19 90 GLU A O 1
ATOM 702 N N . ALA A 1 91 ? -6.027 36.312 23.531 1 71 91 ALA A N 1
ATOM 703 C CA . ALA A 1 91 ? -5.27 37.5 23.141 1 71 91 ALA A CA 1
ATOM 704 C C . ALA A 1 91 ? -6.195 38.594 22.609 1 71 91 ALA A C 1
ATOM 706 O O . ALA A 1 91 ? -5.988 39.781 22.891 1 71 91 ALA A O 1
ATOM 707 N N . ALA A 1 92 ? -7.121 38.125 21.875 1 73.81 92 ALA A N 1
ATOM 708 C CA . ALA A 1 92 ? -8.102 39.062 21.375 1 73.81 92 ALA A CA 1
ATOM 709 C C . ALA A 1 92 ? -8.875 39.719 22.516 1 73.81 92 ALA A C 1
ATOM 711 O O . ALA A 1 92 ? -9.148 40.906 22.484 1 73.81 92 ALA A O 1
ATOM 712 N N . GLU A 1 93 ? -9.07 38.969 23.547 1 74.62 93 GLU A N 1
ATOM 713 C CA . GLU A 1 93 ? -9.766 39.469 24.734 1 74.62 93 GLU A CA 1
ATOM 714 C C . GLU A 1 93 ? -8.891 40.438 25.516 1 74.62 93 GLU A C 1
ATOM 716 O O . GLU A 1 93 ? -9.367 41.469 25.984 1 74.62 93 GLU A O 1
ATOM 721 N N . LEU A 1 94 ? -7.66 40.25 25.469 1 68.88 94 LEU A N 1
ATOM 722 C CA . LEU A 1 94 ? -6.73 41.125 26.188 1 68.88 94 LEU A CA 1
ATOM 723 C C . LEU A 1 94 ? -6.5 42.438 25.422 1 68.88 94 LEU A C 1
ATOM 725 O O . LEU A 1 94 ? -6.324 43.5 26.016 1 68.88 94 LEU A O 1
ATOM 729 N N . LYS A 1 95 ? -6.434 42.281 24.109 1 71.81 95 LYS A N 1
ATOM 730 C CA . LYS A 1 95 ? -6.277 43.5 23.281 1 71.81 95 LYS A CA 1
ATOM 731 C C . LYS A 1 95 ? -7.52 44.375 23.344 1 71.81 95 LYS A C 1
ATOM 733 O O . LYS A 1 95 ? -7.414 45.594 23.344 1 71.81 95 LYS A O 1
ATOM 738 N N . THR A 1 96 ? -8.523 43.812 23.375 1 68.75 96 THR A N 1
ATOM 739 C CA . THR A 1 96 ? -9.766 44.562 23.469 1 68.75 96 THR A CA 1
ATOM 740 C C . THR A 1 96 ? -9.914 45.219 24.844 1 68.75 96 THR A C 1
ATOM 742 O O . THR A 1 96 ? -10.359 46.344 24.953 1 68.75 96 THR A O 1
ATOM 745 N N . PHE A 1 97 ? -9.383 44.656 25.906 1 60.5 97 PHE A N 1
ATOM 746 C CA . PHE A 1 97 ? -9.492 45.219 27.25 1 60.5 97 PHE A CA 1
ATOM 747 C C . PHE A 1 97 ? -8.266 46.031 27.594 1 60.5 97 PHE A C 1
ATOM 749 O O . PHE A 1 97 ? -8.336 46.938 28.438 1 60.5 97 PHE A O 1
ATOM 756 N N . GLY A 1 98 ? -7.117 45.812 27.094 1 56.53 98 GLY A N 1
ATOM 757 C CA . GLY A 1 98 ? -5.906 46.562 27.375 1 56.53 98 GLY A CA 1
ATOM 758 C C . GLY A 1 98 ? -5.801 47.844 26.594 1 56.53 98 GLY A C 1
ATOM 759 O O . GLY A 1 98 ? -4.852 48.625 26.766 1 56.53 98 GLY A O 1
ATOM 760 N N . THR A 1 99 ? -6.25 48.094 25.375 1 49.78 99 THR A N 1
ATOM 761 C CA . THR A 1 99 ? -6.289 49.438 24.828 1 49.78 99 THR A CA 1
ATOM 762 C C . THR A 1 99 ? -7.129 50.344 25.703 1 49.78 99 THR A C 1
ATOM 764 O O . THR A 1 99 ? -8.344 50.156 25.844 1 49.78 99 THR A O 1
ATOM 767 N N . PRO A 1 100 ? -6.578 51.062 26.672 1 46.5 100 PRO A N 1
ATOM 768 C CA . PRO A 1 100 ? -7.375 52.094 27.344 1 46.5 100 PRO A CA 1
ATOM 769 C C . PRO A 1 100 ? -8.273 52.875 26.375 1 46.5 100 PRO A C 1
ATOM 771 O O . PRO A 1 100 ? -7.797 53.406 25.359 1 46.5 100 PRO A O 1
ATOM 774 N N . GLY A 1 101 ? -9.242 52.406 25.922 1 41.84 101 GLY A N 1
ATOM 775 C CA . GLY A 1 101 ? -10.156 53.312 25.219 1 41.84 101 GLY A CA 1
ATOM 776 C C . GLY A 1 101 ? -9.992 54.75 25.594 1 41.84 101 GLY A C 1
ATOM 777 O O . GLY A 1 101 ? -10.211 55.125 26.75 1 41.84 101 GLY A O 1
ATOM 778 N N . VAL A 1 102 ? -9.047 55.469 25.109 1 45.09 102 VAL A N 1
ATOM 779 C CA . VAL A 1 102 ? -9.188 56.938 25.141 1 45.09 102 VAL A CA 1
ATOM 780 C C . VAL A 1 102 ? -10.648 57.312 24.922 1 45.09 102 VAL A C 1
ATOM 782 O O . VAL A 1 102 ? -11.219 57.031 23.859 1 45.09 102 VAL A O 1
ATOM 785 N N . GLU A 1 103 ? -11.594 56.969 25.734 1 44.47 103 GLU A N 1
ATOM 786 C CA . GLU A 1 103 ? -12.945 57.531 25.703 1 44.47 103 GLU A CA 1
ATOM 787 C C . GLU A 1 103 ? -12.977 58.875 24.969 1 44.47 103 GLU A C 1
ATOM 789 O O . GLU A 1 103 ? -12.203 59.781 25.281 1 44.47 103 GLU A O 1
ATOM 794 N N . PRO A 1 104 ? -13.195 59 23.75 1 43.19 104 PRO A N 1
ATOM 795 C CA . PRO A 1 104 ? -13.398 60.344 23.188 1 43.19 104 PRO A CA 1
ATOM 796 C C . PRO A 1 104 ? -14.039 61.312 24.188 1 43.19 104 PRO A C 1
ATOM 798 O O . PRO A 1 104 ? -14.344 62.438 23.844 1 43.19 104 PRO A O 1
ATOM 801 N N . GLY A 1 105 ? -14.625 60.781 25.234 1 41.38 105 GLY A N 1
ATOM 802 C CA . GLY A 1 105 ? -15.32 61.75 26.078 1 41.38 105 GLY A CA 1
ATOM 803 C C . GLY A 1 105 ? -14.406 62.844 26.609 1 41.38 105 GLY A C 1
ATOM 804 O O . GLY A 1 105 ? -14.789 64 26.672 1 41.38 105 GLY A O 1
ATOM 805 N N . TYR A 1 106 ? -13.312 62.469 27.359 1 43.44 106 TYR A N 1
ATOM 806 C CA . TYR A 1 106 ? -12.641 63.531 28.078 1 43.44 106 TYR A CA 1
ATOM 807 C C . TYR A 1 106 ? -11.664 64.25 27.156 1 43.44 106 TYR A C 1
ATOM 809 O O . TYR A 1 106 ? -10.875 65.125 27.625 1 43.44 106 TYR A O 1
ATOM 817 N N . ALA A 1 107 ? -11.383 63.812 26 1 45 107 ALA A N 1
ATOM 818 C CA . ALA A 1 107 ? -10.664 64.75 25.125 1 45 107 ALA A CA 1
ATOM 819 C C . ALA A 1 107 ? -11.5 66 24.828 1 45 107 ALA A C 1
ATOM 821 O O . ALA A 1 107 ? -10.992 66.938 24.281 1 45 107 ALA A O 1
ATOM 822 N N . GLY A 1 108 ? -12.781 65.75 24.688 1 40.28 108 GLY A N 1
ATOM 823 C CA . GLY A 1 108 ? -13.625 66.938 24.422 1 40.28 108 GLY A CA 1
ATOM 824 C C . GLY A 1 108 ? -13.602 67.938 25.531 1 40.28 108 GLY A C 1
ATOM 825 O O . GLY A 1 108 ? -14.195 69.062 25.391 1 40.28 108 GLY A O 1
ATOM 826 N N . ALA A 1 109 ? -13.617 67.5 26.781 1 42.91 109 ALA A N 1
ATOM 827 C CA . ALA A 1 109 ? -13.977 68.5 27.766 1 42.91 109 ALA A CA 1
ATOM 828 C C . ALA A 1 109 ? -12.859 69.5 27.953 1 42.91 109 ALA A C 1
ATOM 830 O O . ALA A 1 109 ? -13 70.5 28.719 1 42.91 109 ALA A O 1
ATOM 831 N N . GLY A 1 110 ? -11.625 69.125 27.703 1 39.38 110 GLY A N 1
ATOM 832 C CA . GLY A 1 110 ? -10.75 70.188 28.094 1 39.38 110 GLY A CA 1
ATOM 833 C C . GLY A 1 110 ? -10.891 71.438 27.188 1 39.38 110 GLY A C 1
ATOM 834 O O . GLY A 1 110 ? -9.891 71.938 26.719 1 39.38 110 GLY A O 1
ATOM 835 N N . THR A 1 111 ? -11.836 71.375 26.266 1 39.38 111 THR A N 1
ATOM 836 C CA . THR A 1 111 ? -12.094 72.75 25.75 1 39.38 111 THR A CA 1
ATOM 837 C C . THR A 1 111 ? -12.266 73.688 26.906 1 39.38 111 THR A C 1
ATOM 839 O O . THR A 1 111 ? -13.273 73.688 27.609 1 39.38 111 THR A O 1
ATOM 842 N N . TYR A 1 112 ? -11.414 73.812 27.938 1 41.47 112 TYR A N 1
ATOM 843 C CA . TYR A 1 112 ? -11.359 75 28.766 1 41.47 112 TYR A CA 1
ATOM 844 C C . TYR A 1 112 ? -11.781 76.25 27.969 1 41.47 112 TYR A C 1
ATOM 846 O O . TYR A 1 112 ? -11.102 76.625 27.016 1 41.47 112 TYR A O 1
ATOM 854 N N . THR A 1 113 ? -13 76.375 27.594 1 44.97 113 THR A N 1
ATOM 855 C CA . THR A 1 113 ? -13.57 77.625 27.188 1 44.97 113 THR A CA 1
ATOM 856 C C . THR A 1 113 ? -12.891 78.75 27.938 1 44.97 113 THR A C 1
ATOM 858 O O . THR A 1 113 ? -12.836 78.75 29.172 1 44.97 113 THR A O 1
ATOM 861 N N . ALA A 1 114 ? -11.836 79.375 27.469 1 48.12 114 ALA A N 1
ATOM 862 C CA . ALA A 1 114 ? -11.219 80.625 27.828 1 48.12 114 ALA A CA 1
ATOM 863 C C . ALA A 1 114 ? -12.258 81.625 28.328 1 48.12 114 ALA A C 1
ATOM 865 O O . ALA A 1 114 ? -13.266 81.875 27.672 1 48.12 114 ALA A O 1
ATOM 866 N N . LEU A 1 115 ? -12.602 81.688 29.609 1 49.19 115 LEU A N 1
ATOM 867 C CA . LEU A 1 115 ? -13.359 82.812 30.219 1 49.19 115 LEU A CA 1
ATOM 868 C C . LEU A 1 115 ? -13.031 84.125 29.547 1 49.19 115 LEU A C 1
ATOM 870 O O . LEU A 1 115 ? -11.883 84.375 29.188 1 49.19 115 LEU A O 1
ATOM 874 N N . PRO A 1 116 ? -13.891 84.688 28.859 1 51.03 116 PRO A N 1
ATOM 875 C CA . PRO A 1 116 ? -13.703 86 28.25 1 51.03 116 PRO A CA 1
ATOM 876 C C . PRO A 1 116 ? -13.008 87 29.172 1 51.03 116 PRO A C 1
ATOM 878 O O . PRO A 1 116 ? -13.125 86.875 30.391 1 51.03 116 PRO A O 1
ATOM 881 N N . ALA A 1 117 ? -11.898 87.562 28.875 1 52.56 117 ALA A N 1
ATOM 882 C CA . ALA A 1 117 ? -11.148 88.625 29.547 1 52.56 117 ALA A CA 1
ATOM 883 C C . ALA A 1 117 ? -12.078 89.688 30.062 1 52.56 117 ALA A C 1
ATOM 885 O O . ALA A 1 1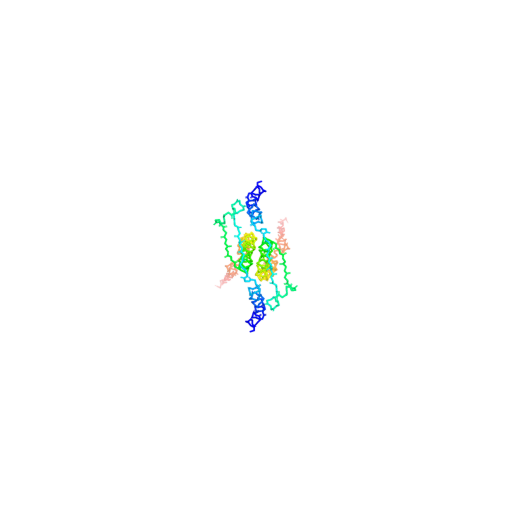17 ? -13.023 90.125 29.375 1 52.56 117 ALA A O 1
ATOM 886 N N . PRO A 1 118 ? -12.133 89.938 31.312 1 53.34 118 PRO A N 1
ATOM 887 C CA . PRO A 1 118 ? -12.938 91 31.844 1 53.34 118 PRO A CA 1
ATOM 888 C C . PRO A 1 118 ? -12.773 92.312 31.047 1 53.34 118 PRO A C 1
ATOM 890 O O . PRO A 1 118 ? -11.648 92.688 30.688 1 53.34 118 PRO A O 1
ATOM 893 N N . ALA A 1 119 ? -13.617 92.625 30.141 1 56.22 119 ALA A N 1
ATOM 894 C CA . ALA A 1 119 ? -13.633 93.938 29.438 1 56.22 119 ALA A CA 1
ATOM 895 C C . ALA A 1 119 ? -13.25 95.062 30.391 1 56.22 119 ALA A C 1
ATOM 897 O O . ALA A 1 119 ? -13.719 95.125 31.516 1 56.22 119 ALA A O 1
ATOM 898 N N . ALA A 1 120 ? -12.188 95.75 30.125 1 51.38 120 ALA A N 1
ATOM 899 C CA . ALA A 1 120 ? -11.711 97 30.688 1 51.38 120 ALA A CA 1
ATOM 900 C C . ALA A 1 120 ? -12.867 97.938 30.906 1 51.38 120 ALA A C 1
ATOM 902 O O . ALA A 1 120 ? -13.812 98 30.125 1 51.38 120 ALA A O 1
ATOM 903 N N . ALA A 1 121 ? -12.953 98.312 32.062 1 53.03 121 ALA A N 1
ATOM 904 C CA . ALA A 1 121 ? -13.766 99.438 32.562 1 53.03 121 ALA A CA 1
ATOM 905 C C . ALA A 1 121 ? -13.758 100.625 31.594 1 53.03 121 ALA A C 1
ATOM 907 O O . ALA A 1 121 ? -12.695 101.062 31.172 1 53.03 121 ALA A O 1
ATOM 908 N N . ARG A 1 122 ? -14.781 100.938 30.891 1 35.75 122 ARG A N 1
ATOM 909 C CA . ARG A 1 122 ? -15.07 102.312 30.875 1 35.75 122 ARG A CA 1
ATOM 910 C C . ARG A 1 122 ? -15.461 102.812 32.25 1 35.75 122 ARG A C 1
ATOM 912 O O . ARG A 1 122 ? -16.141 102.125 33 1 35.75 122 ARG A O 1
ATOM 919 N N . MET B 1 1 ? 0.194 -4.238 28.625 1 91.69 1 MET B N 1
ATOM 920 C CA . MET B 1 1 ? -1.141 -4.246 28.031 1 91.69 1 MET B CA 1
ATOM 921 C C . MET B 1 1 ? -1.07 -3.988 26.531 1 91.69 1 MET B C 1
ATOM 923 O O . MET B 1 1 ? -1.559 -4.793 25.734 1 91.69 1 MET B O 1
ATOM 927 N N . ILE B 1 2 ? -0.326 -3.143 26.031 1 88.56 2 ILE B N 1
ATOM 928 C CA . ILE B 1 2 ? -0.216 -2.789 24.625 1 88.56 2 ILE B CA 1
ATOM 929 C C . ILE B 1 2 ? 0.479 -3.914 23.859 1 88.56 2 ILE B C 1
ATOM 931 O O . ILE B 1 2 ? 0.092 -4.242 22.734 1 88.56 2 ILE B O 1
ATOM 935 N N . ARG B 1 3 ? 1.362 -4.652 24.391 1 90.31 3 ARG B N 1
ATOM 936 C CA . ARG B 1 3 ? 2.086 -5.754 23.766 1 90.31 3 ARG B CA 1
ATOM 937 C C . ARG B 1 3 ? 1.163 -6.941 23.516 1 90.31 3 ARG B C 1
ATOM 939 O O . ARG B 1 3 ? 1.286 -7.629 22.5 1 90.31 3 ARG B O 1
ATOM 946 N N . PHE B 1 4 ? 0.348 -7.152 24.516 1 93.19 4 PHE B N 1
ATOM 947 C CA . PHE B 1 4 ? -0.61 -8.242 24.406 1 93.19 4 PHE B CA 1
ATOM 948 C C . PHE B 1 4 ? -1.603 -7.977 23.281 1 93.19 4 PHE B C 1
ATOM 950 O O . PHE B 1 4 ? -1.938 -8.883 22.516 1 93.19 4 PHE B O 1
ATOM 957 N N . LEU B 1 5 ? -2.105 -6.809 23.234 1 89.44 5 LEU B N 1
ATOM 958 C CA . LEU B 1 5 ? -3.055 -6.422 22.203 1 89.44 5 LEU B CA 1
ATOM 959 C C . LEU B 1 5 ? -2.426 -6.543 20.812 1 89.44 5 LEU B C 1
ATOM 961 O O . LEU B 1 5 ? -3.057 -7.047 19.875 1 89.44 5 LEU B O 1
ATOM 965 N N . LYS B 1 6 ? -1.164 -6.18 20.656 1 89.69 6 LYS B N 1
ATOM 966 C CA . LYS B 1 6 ? -0.438 -6.312 19.406 1 89.69 6 LYS B CA 1
ATOM 967 C C . LYS B 1 6 ? -0.272 -7.781 19.016 1 89.69 6 LYS B C 1
ATOM 969 O O . LYS B 1 6 ? -0.436 -8.141 17.844 1 89.69 6 LYS B O 1
ATOM 974 N N . ALA B 1 7 ? 0.028 -8.57 19.984 1 93.62 7 ALA B N 1
ATOM 975 C CA . ALA B 1 7 ? 0.187 -10 19.734 1 93.62 7 ALA B CA 1
ATOM 976 C C . ALA B 1 7 ? -1.134 -10.625 19.297 1 93.62 7 ALA B C 1
ATOM 978 O O . ALA B 1 7 ? -1.154 -11.508 18.438 1 93.62 7 ALA B O 1
ATOM 979 N N . LEU B 1 8 ? -2.172 -10.148 19.969 1 93.88 8 LEU B N 1
ATOM 980 C CA . LEU B 1 8 ? -3.502 -10.68 19.688 1 93.88 8 LEU B CA 1
ATOM 981 C C . LEU B 1 8 ? -3.914 -10.367 18.25 1 93.88 8 LEU B C 1
ATOM 983 O O . LEU B 1 8 ? -4.598 -11.172 17.609 1 93.88 8 LEU B O 1
ATOM 987 N N . ILE B 1 9 ? -3.484 -9.352 17.672 1 90.88 9 ILE B N 1
ATOM 988 C CA . ILE B 1 9 ? -3.84 -8.93 16.312 1 90.88 9 ILE B CA 1
ATOM 989 C C . ILE B 1 9 ? -2.887 -9.57 15.312 1 90.88 9 ILE B C 1
ATOM 991 O O . ILE B 1 9 ? -3.316 -10.055 14.266 1 90.88 9 ILE B O 1
ATOM 995 N N . LEU B 1 10 ? -1.595 -9.672 15.688 1 93.25 10 LEU B N 1
ATOM 996 C CA . LEU B 1 10 ? -0.561 -10.133 14.766 1 93.25 10 LEU B CA 1
ATOM 997 C C . LEU B 1 10 ? -0.566 -11.648 14.648 1 93.25 10 LEU B C 1
ATOM 999 O O . LEU B 1 10 ? -0.283 -12.195 13.578 1 93.25 10 LEU B O 1
ATOM 1003 N N . LEU B 1 11 ? -0.97 -12.328 15.703 1 95.88 11 LEU B N 1
ATOM 1004 C CA . LEU B 1 11 ? -0.893 -13.781 15.75 1 95.88 11 LEU B CA 1
ATOM 1005 C C . LEU B 1 11 ? -1.808 -14.414 14.703 1 95.88 11 LEU B C 1
ATOM 1007 O O . LEU B 1 11 ? -1.371 -15.25 13.914 1 95.88 11 LEU B O 1
ATOM 1011 N N . PRO B 1 12 ? -3.107 -14.023 14.664 1 95.25 12 PRO B N 1
ATOM 1012 C CA . PRO B 1 12 ? -3.98 -14.586 13.641 1 95.25 12 PRO B CA 1
ATOM 1013 C C . PRO B 1 12 ? -3.469 -14.328 12.219 1 95.25 12 PRO B C 1
ATOM 1015 O O . PRO B 1 12 ? -3.58 -15.203 11.352 1 95.25 12 PRO B O 1
ATOM 1018 N N . ILE B 1 13 ? -2.98 -13.188 11.922 1 92.75 13 ILE B N 1
ATOM 1019 C CA . ILE B 1 13 ? -2.463 -12.828 10.609 1 92.75 13 ILE B CA 1
ATOM 1020 C C . ILE B 1 13 ? -1.294 -13.742 10.242 1 92.75 13 ILE B C 1
ATOM 1022 O O . ILE B 1 13 ? -1.244 -14.281 9.141 1 92.75 13 ILE B O 1
ATOM 1026 N N . ALA B 1 14 ? -0.375 -13.945 11.203 1 95.5 14 ALA B N 1
ATOM 1027 C CA . ALA B 1 14 ? 0.784 -14.812 11 1 95.5 14 ALA B CA 1
ATOM 1028 C C . ALA B 1 14 ? 0.354 -16.234 10.695 1 95.5 14 ALA B C 1
ATOM 1030 O O . ALA B 1 14 ? 0.902 -16.891 9.797 1 95.5 14 ALA B O 1
ATOM 1031 N N . VAL B 1 15 ? -0.583 -16.719 11.43 1 94.5 15 VAL B N 1
ATOM 1032 C CA . VAL B 1 15 ? -1.079 -18.078 11.242 1 94.5 15 VAL B CA 1
ATOM 1033 C C . VAL B 1 15 ? -1.66 -18.234 9.844 1 94.5 15 VAL B C 1
ATOM 1035 O O . VAL B 1 15 ? -1.385 -19.219 9.148 1 94.5 15 VAL B O 1
ATOM 1038 N N . VAL B 1 16 ? -2.482 -17.25 9.438 1 92 16 VAL B N 1
ATOM 1039 C CA . VAL B 1 16 ? -3.104 -17.281 8.117 1 92 16 VAL B CA 1
ATOM 1040 C C . VAL B 1 16 ? -2.023 -17.281 7.039 1 92 16 VAL B C 1
ATOM 1042 O O . VAL B 1 16 ? -2.096 -18.047 6.078 1 92 16 VAL B O 1
ATOM 1045 N N . VAL B 1 17 ? -0.972 -16.484 7.191 1 94.5 17 VAL B N 1
ATOM 1046 C CA . VAL B 1 17 ? 0.124 -16.359 6.234 1 94.5 17 VAL B CA 1
ATOM 1047 C C . VAL B 1 17 ? 0.863 -17.703 6.129 1 94.5 17 VAL B C 1
ATOM 1049 O O . VAL B 1 17 ? 1.144 -18.172 5.023 1 94.5 17 VAL B O 1
ATOM 1052 N N . VAL B 1 18 ? 1.131 -18.344 7.242 1 95.25 18 VAL B N 1
ATOM 1053 C CA . VAL B 1 18 ? 1.86 -19.609 7.262 1 95.25 18 VAL B CA 1
ATOM 1054 C C . VAL B 1 18 ? 1.008 -20.703 6.629 1 95.25 18 VAL B C 1
ATOM 1056 O O . VAL B 1 18 ? 1.501 -21.484 5.82 1 95.25 18 VAL B O 1
ATOM 1059 N N . LEU B 1 19 ? -0.279 -20.719 6.988 1 92.56 19 LEU B N 1
ATOM 1060 C CA . LEU B 1 19 ? -1.181 -21.719 6.434 1 92.56 19 LEU B CA 1
ATOM 1061 C C . LEU B 1 19 ? -1.295 -21.578 4.918 1 92.56 19 LEU B C 1
ATOM 1063 O O . LEU B 1 19 ? -1.331 -22.562 4.191 1 92.56 19 LEU B O 1
ATOM 1067 N N . LEU B 1 20 ? -1.353 -20.297 4.445 1 92.88 20 LEU B N 1
ATOM 1068 C CA . LEU B 1 20 ? -1.405 -20.047 3.012 1 92.88 20 LEU B CA 1
ATOM 1069 C C . LEU B 1 20 ? -0.125 -20.5 2.326 1 92.88 20 LEU B C 1
ATOM 1071 O O . LEU B 1 20 ? -0.165 -21 1.196 1 92.88 20 LEU B O 1
ATOM 1075 N N . ALA B 1 21 ? 1.001 -20.359 3.039 1 95.75 21 ALA B N 1
ATOM 1076 C CA . ALA B 1 21 ? 2.285 -20.766 2.486 1 95.75 21 ALA B CA 1
ATOM 1077 C C . ALA B 1 21 ? 2.357 -22.297 2.361 1 95.75 21 ALA B C 1
ATOM 1079 O O . ALA B 1 21 ? 2.807 -22.812 1.338 1 95.75 21 ALA B O 1
ATOM 1080 N N . VAL B 1 22 ? 1.882 -22.984 3.375 1 92.81 22 VAL B N 1
ATOM 1081 C CA . VAL B 1 22 ? 1.93 -24.453 3.41 1 92.81 22 VAL B CA 1
ATOM 1082 C C . VAL B 1 22 ? 0.999 -25.016 2.344 1 92.81 22 VAL B C 1
ATOM 1084 O O . VAL B 1 22 ? 1.302 -26.047 1.734 1 92.81 22 VAL B O 1
ATOM 1087 N N . ALA B 1 23 ? -0.087 -24.266 2.145 1 91.81 23 ALA B N 1
ATOM 1088 C CA . ALA B 1 23 ? -1.104 -24.75 1.216 1 91.81 23 ALA B CA 1
ATOM 1089 C C . ALA B 1 23 ? -0.704 -24.469 -0.231 1 91.81 23 ALA B C 1
ATOM 1091 O O . ALA B 1 23 ? -1.29 -25.031 -1.161 1 91.81 23 ALA B O 1
ATOM 1092 N N . ASN B 1 24 ? 0.222 -23.531 -0.459 1 94.69 24 ASN B N 1
ATOM 1093 C CA . ASN B 1 24 ? 0.603 -23.094 -1.799 1 94.69 24 ASN B CA 1
ATOM 1094 C C . ASN B 1 24 ? 2.104 -23.25 -2.029 1 94.69 24 ASN B C 1
ATOM 1096 O O . ASN B 1 24 ? 2.77 -22.281 -2.426 1 94.69 24 ASN B O 1
ATOM 1100 N N . ARG B 1 25 ? 2.596 -24.422 -1.9 1 92.81 25 ARG B N 1
ATOM 1101 C CA . ARG B 1 25 ? 4.02 -24.734 -2.016 1 92.81 25 ARG B CA 1
ATOM 1102 C C . ARG B 1 25 ? 4.367 -25.203 -3.424 1 92.81 25 ARG B C 1
ATOM 1104 O O . ARG B 1 25 ? 5.543 -25.375 -3.752 1 92.81 25 ARG B O 1
ATOM 1111 N N . GLU B 1 26 ? 3.377 -25.312 -4.191 1 92.06 26 GLU B N 1
ATOM 1112 C CA . GLU B 1 26 ? 3.607 -25.781 -5.555 1 92.06 26 GLU B CA 1
ATOM 1113 C C . GLU B 1 26 ? 4.367 -24.734 -6.375 1 92.06 26 GLU B C 1
ATOM 1115 O O . GLU B 1 26 ? 4.082 -23.547 -6.285 1 92.06 26 GLU B O 1
ATOM 1120 N N . ALA B 1 27 ? 5.25 -25.312 -7.219 1 95.5 27 ALA B N 1
ATOM 1121 C CA . ALA B 1 27 ? 6.082 -24.438 -8.031 1 95.5 27 ALA B CA 1
ATOM 1122 C C . ALA B 1 27 ? 5.312 -23.922 -9.242 1 95.5 27 ALA B C 1
ATOM 1124 O O . ALA B 1 27 ? 4.559 -24.656 -9.875 1 95.5 27 ALA B O 1
ATOM 1125 N N . VAL B 1 28 ? 5.484 -22.656 -9.469 1 94 28 VAL B N 1
ATOM 1126 C CA . VAL B 1 28 ? 4.891 -22.031 -10.648 1 94 28 VAL B CA 1
ATOM 1127 C C . VAL B 1 28 ? 5.949 -21.219 -11.391 1 94 28 VAL B C 1
ATOM 1129 O O . VAL B 1 28 ? 6.938 -20.781 -10.797 1 94 28 VAL B O 1
ATOM 1132 N N . THR B 1 29 ? 5.695 -21.125 -12.617 1 92.94 29 THR B N 1
ATOM 1133 C CA . THR B 1 29 ? 6.641 -20.375 -13.445 1 92.94 29 THR B CA 1
ATOM 1134 C C . THR B 1 29 ? 6.129 -18.969 -13.734 1 92.94 29 THR B C 1
ATOM 1136 O O . THR B 1 29 ? 5.133 -18.797 -14.438 1 92.94 29 THR B O 1
ATOM 1139 N N . LEU B 1 30 ? 6.793 -18.062 -13.141 1 92.94 30 LEU B N 1
ATOM 1140 C CA . LEU B 1 30 ? 6.508 -16.656 -13.398 1 92.94 30 LEU B CA 1
ATOM 1141 C C . LEU B 1 30 ? 7.316 -16.141 -14.586 1 92.94 30 LEU B C 1
ATOM 1143 O O . LEU B 1 30 ? 8.547 -16.125 -14.539 1 92.94 30 LEU B O 1
ATOM 1147 N N . SER B 1 31 ? 6.699 -15.766 -15.578 1 90.5 31 SER B N 1
ATOM 1148 C CA . SER B 1 31 ? 7.375 -15.336 -16.797 1 90.5 31 SER B CA 1
ATOM 1149 C C . SER B 1 31 ? 7.355 -13.82 -16.938 1 90.5 31 SER B C 1
ATOM 1151 O O . SER B 1 31 ? 6.332 -13.18 -16.688 1 90.5 31 SER B O 1
ATOM 1153 N N . PHE B 1 32 ? 8.57 -13.32 -17.312 1 87.19 32 PHE B N 1
ATOM 1154 C CA . PHE B 1 32 ? 8.68 -11.883 -17.516 1 87.19 32 PHE B CA 1
ATOM 1155 C C . PHE B 1 32 ? 8.875 -11.57 -19 1 87.19 32 PHE B C 1
ATOM 1157 O O . PHE B 1 32 ? 9.117 -10.414 -19.375 1 87.19 32 PHE B O 1
ATOM 1164 N N . ASP B 1 33 ? 8.977 -12.633 -19.812 1 80.69 33 ASP B N 1
ATOM 1165 C CA . ASP B 1 33 ? 9.133 -12.461 -21.25 1 80.69 33 ASP B CA 1
ATOM 1166 C C . ASP B 1 33 ? 7.969 -13.094 -22.016 1 80.69 33 ASP B C 1
ATOM 1168 O O . ASP B 1 33 ? 7.934 -14.312 -22.203 1 80.69 33 ASP B O 1
ATOM 1172 N N . PRO B 1 34 ? 7.023 -12.234 -22.438 1 73.69 34 PRO B N 1
ATOM 1173 C CA . PRO B 1 34 ? 5.855 -12.789 -23.125 1 73.69 34 PRO B CA 1
ATOM 1174 C C . PRO B 1 34 ? 6.188 -13.289 -24.531 1 73.69 34 PRO B C 1
ATOM 1176 O O . PRO B 1 34 ? 5.395 -14.023 -25.125 1 73.69 34 PRO B O 1
ATOM 1179 N N . PHE B 1 35 ? 7.297 -12.898 -25.141 1 72.81 35 PHE B N 1
ATOM 1180 C CA . PHE B 1 35 ? 7.547 -13.172 -26.547 1 72.81 35 PHE B CA 1
ATOM 1181 C C . PHE B 1 35 ? 8.391 -14.438 -26.719 1 72.81 35 PHE B C 1
ATOM 1183 O O . PHE B 1 35 ? 8.391 -15.055 -27.781 1 72.81 35 PHE B O 1
ATOM 1190 N N . SER B 1 36 ? 9.234 -14.641 -25.781 1 65.5 36 SER B N 1
ATOM 1191 C CA . SER B 1 36 ? 10.062 -15.828 -26 1 65.5 36 SER B CA 1
ATOM 1192 C C . SER B 1 36 ? 9.648 -16.969 -25.078 1 65.5 36 SER B C 1
ATOM 1194 O O . SER B 1 36 ? 9.367 -16.75 -23.891 1 65.5 36 SER B O 1
ATOM 1196 N N . PRO B 1 37 ? 9.125 -17.922 -25.656 1 57.5 37 PRO B N 1
ATOM 1197 C CA . PRO B 1 37 ? 8.797 -19.078 -24.828 1 57.5 37 PRO B CA 1
ATOM 1198 C C . PRO B 1 37 ? 9.961 -19.547 -23.969 1 57.5 37 PRO B C 1
ATOM 1200 O O . PRO B 1 37 ? 9.766 -20.25 -22.984 1 57.5 37 PRO B O 1
ATOM 1203 N N . GLU B 1 38 ? 11.117 -19.312 -24.656 1 59.28 38 GLU B N 1
ATOM 1204 C CA . GLU B 1 38 ? 12.273 -19.781 -23.906 1 59.28 38 GLU B CA 1
ATOM 1205 C C . GLU B 1 38 ? 12.586 -18.859 -22.734 1 59.28 38 GLU B C 1
ATOM 1207 O O . GLU B 1 38 ? 12.656 -17.641 -22.891 1 59.28 38 GLU B O 1
ATOM 1212 N N . PRO B 1 39 ? 12.273 -19.25 -21.625 1 57.53 39 PRO B N 1
ATOM 1213 C CA . PRO B 1 39 ? 12.148 -18.625 -20.297 1 57.53 39 PRO B CA 1
ATOM 1214 C C . PRO B 1 39 ? 13.398 -17.828 -19.906 1 57.53 39 PRO B C 1
ATOM 1216 O O . PRO B 1 39 ? 13.859 -17.938 -18.766 1 57.53 39 PRO B O 1
ATOM 1219 N N . VAL B 1 40 ? 14.016 -17.312 -20.859 1 62.25 40 VAL B N 1
ATOM 1220 C CA . VAL B 1 40 ? 15.25 -16.719 -20.375 1 62.25 40 VAL B CA 1
ATOM 1221 C C . VAL B 1 40 ? 14.953 -15.812 -19.188 1 62.25 40 VAL B C 1
ATOM 1223 O O . VAL B 1 40 ? 15.711 -15.773 -18.219 1 62.25 40 VAL B O 1
ATOM 1226 N N . PHE B 1 41 ? 13.836 -15.258 -19.125 1 81 41 PHE B N 1
ATOM 1227 C CA . PHE B 1 41 ? 13.57 -14.375 -18 1 81 41 PHE B CA 1
ATOM 1228 C C . PHE B 1 41 ? 12.383 -14.867 -17.188 1 81 41 PHE B C 1
ATOM 1230 O O . PHE B 1 41 ? 11.297 -14.281 -17.234 1 81 41 PHE B O 1
ATOM 1237 N N . SER B 1 42 ? 12.414 -16.234 -16.797 1 86.25 42 SER B N 1
ATOM 1238 C CA . SER B 1 42 ? 11.375 -16.812 -15.953 1 86.25 42 SER B CA 1
ATOM 1239 C C . SER B 1 42 ? 11.945 -17.281 -14.617 1 86.25 42 SER B C 1
ATOM 1241 O O . SER B 1 42 ? 13.133 -17.594 -14.523 1 86.25 42 SER B O 1
ATOM 1243 N N . LEU B 1 43 ? 11.172 -17.188 -13.625 1 88.94 43 LEU B N 1
ATOM 1244 C CA . LEU B 1 43 ? 11.539 -17.625 -12.281 1 88.94 43 LEU B CA 1
ATOM 1245 C C . LEU B 1 43 ? 10.586 -18.703 -11.781 1 88.94 43 LEU B C 1
ATOM 1247 O O . LEU B 1 43 ? 9.367 -18.562 -11.898 1 88.94 43 LEU B O 1
ATOM 1251 N N . VAL B 1 44 ? 11.195 -19.797 -11.43 1 92.56 44 VAL B N 1
ATOM 1252 C CA . VAL B 1 44 ? 10.391 -20.875 -10.844 1 92.56 44 VAL B CA 1
ATOM 1253 C C . VAL B 1 44 ? 10.367 -20.734 -9.328 1 92.56 44 VAL B C 1
ATOM 1255 O O . VAL B 1 44 ? 11.398 -20.875 -8.664 1 92.56 44 VAL B O 1
ATOM 1258 N N . LEU B 1 45 ? 9.227 -20.438 -8.828 1 95.12 45 LEU B N 1
ATOM 1259 C CA . LEU B 1 45 ? 9.062 -20.203 -7.395 1 95.12 45 LEU B CA 1
ATOM 1260 C C . LEU B 1 45 ? 7.766 -20.828 -6.887 1 95.12 45 LEU B C 1
ATOM 1262 O O . LEU B 1 45 ? 6.824 -21.016 -7.656 1 95.12 45 LEU B O 1
ATOM 1266 N N . PRO B 1 46 ? 7.805 -21.156 -5.633 1 95.69 46 PRO B N 1
ATOM 1267 C CA . PRO B 1 46 ? 6.527 -21.625 -5.086 1 95.69 46 PRO B CA 1
ATOM 1268 C C . PRO B 1 46 ? 5.441 -20.547 -5.148 1 95.69 46 PRO B C 1
ATOM 1270 O O . PRO B 1 46 ? 5.746 -19.344 -5.082 1 95.69 46 PRO B O 1
ATOM 1273 N N . LEU B 1 47 ? 4.254 -20.984 -5.289 1 96.44 47 LEU B N 1
ATOM 1274 C CA . LEU B 1 47 ? 3.121 -20.078 -5.438 1 96.44 47 LEU B CA 1
ATOM 1275 C C . LEU B 1 47 ? 3.033 -19.125 -4.25 1 96.44 47 LEU B C 1
ATOM 1277 O O . LEU B 1 47 ? 2.699 -17.953 -4.418 1 96.44 47 LEU B O 1
ATOM 1281 N N . TYR B 1 48 ? 3.328 -19.641 -3.088 1 96.75 48 TYR B N 1
ATOM 1282 C CA . TYR B 1 48 ? 3.25 -18.781 -1.915 1 96.75 48 TYR B CA 1
ATOM 1283 C C . TYR B 1 48 ? 4.242 -17.625 -2.02 1 96.75 48 TYR B C 1
ATOM 1285 O O . TYR B 1 48 ? 3.957 -16.516 -1.575 1 96.75 48 TYR B O 1
ATOM 1293 N N . ALA B 1 49 ? 5.375 -17.781 -2.555 1 97.56 49 ALA B N 1
ATOM 1294 C CA . ALA B 1 49 ? 6.379 -16.734 -2.715 1 97.56 49 ALA B CA 1
ATOM 1295 C C . ALA B 1 49 ? 5.91 -15.672 -3.697 1 97.56 49 ALA B C 1
ATOM 1297 O O . ALA B 1 49 ? 6.176 -14.484 -3.51 1 97.56 49 ALA B O 1
ATOM 1298 N N . VAL B 1 50 ? 5.242 -16.109 -4.676 1 97.19 50 VAL B N 1
ATOM 1299 C CA . VAL B 1 50 ? 4.703 -15.18 -5.668 1 97.19 50 VAL B CA 1
ATOM 1300 C C . VAL B 1 50 ? 3.629 -14.305 -5.027 1 97.19 50 VAL B C 1
ATOM 1302 O O . VAL B 1 50 ? 3.627 -13.086 -5.207 1 97.19 50 VAL B O 1
ATOM 1305 N N . VAL B 1 51 ? 2.766 -14.938 -4.293 1 97.56 51 VAL B N 1
ATOM 1306 C CA . VAL B 1 51 ? 1.68 -14.227 -3.629 1 97.56 51 VAL B CA 1
ATOM 1307 C C . VAL B 1 51 ? 2.254 -13.234 -2.623 1 97.56 51 VAL B C 1
ATOM 1309 O O . VAL B 1 51 ? 1.936 -12.039 -2.67 1 97.56 51 VAL B O 1
ATOM 1312 N N . PHE B 1 52 ? 3.145 -13.742 -1.792 1 97.94 52 PHE B N 1
ATOM 1313 C CA . PHE B 1 52 ? 3.705 -12.898 -0.738 1 97.94 52 PHE B CA 1
ATOM 1314 C C . PHE B 1 52 ? 4.559 -11.789 -1.328 1 97.94 52 PHE B C 1
ATOM 1316 O O . PHE B 1 52 ? 4.52 -10.648 -0.854 1 97.94 52 PHE B O 1
ATOM 1323 N N . GLY B 1 53 ? 5.387 -12.086 -2.328 1 97.69 53 GLY B N 1
ATOM 1324 C CA . GLY B 1 53 ? 6.172 -11.07 -3.012 1 97.69 53 GLY B CA 1
ATOM 1325 C C . GLY B 1 53 ? 5.32 -9.984 -3.648 1 97.69 53 GLY B C 1
ATOM 1326 O O . GLY B 1 53 ? 5.652 -8.797 -3.568 1 97.69 53 GLY B O 1
ATOM 1327 N N . SER B 1 54 ? 4.234 -10.406 -4.25 1 97.88 54 SER B N 1
ATOM 1328 C CA . SER B 1 54 ? 3.309 -9.477 -4.891 1 97.88 54 SER B CA 1
ATOM 1329 C C . SER B 1 54 ? 2.615 -8.586 -3.861 1 97.88 54 SER B C 1
ATOM 1331 O O . SER B 1 54 ? 2.443 -7.387 -4.086 1 97.88 54 SER B O 1
ATOM 1333 N N . VAL B 1 55 ? 2.203 -9.18 -2.764 1 97.31 55 VAL B N 1
ATOM 1334 C CA . VAL B 1 55 ? 1.591 -8.406 -1.686 1 97.31 55 VAL B CA 1
ATOM 1335 C C . VAL B 1 55 ? 2.58 -7.367 -1.17 1 97.31 55 VAL B C 1
ATOM 1337 O O . VAL B 1 55 ? 2.223 -6.199 -0.984 1 97.31 55 VAL B O 1
ATOM 1340 N N . ALA B 1 56 ? 3.852 -7.742 -0.97 1 97.31 56 ALA B N 1
ATOM 1341 C CA . ALA B 1 56 ? 4.906 -6.848 -0.503 1 97.31 56 ALA B CA 1
ATOM 1342 C C . ALA B 1 56 ? 5.102 -5.68 -1.465 1 97.31 56 ALA B C 1
ATOM 1344 O O . ALA B 1 56 ? 5.219 -4.527 -1.038 1 97.31 56 ALA B O 1
ATOM 1345 N N . LEU B 1 57 ? 5.102 -5.969 -2.695 1 96.81 57 LEU B N 1
ATOM 1346 C CA . LEU B 1 57 ? 5.207 -4.938 -3.723 1 96.81 57 LEU B CA 1
ATOM 1347 C C . LEU B 1 57 ? 4.035 -3.969 -3.637 1 96.81 57 LEU B C 1
ATOM 1349 O O . LEU B 1 57 ? 4.223 -2.752 -3.729 1 96.81 57 LEU B O 1
ATOM 1353 N N . GLY B 1 58 ? 2.842 -4.492 -3.447 1 97 58 GLY B N 1
ATOM 1354 C CA . GLY B 1 58 ? 1.658 -3.666 -3.268 1 97 58 GLY B CA 1
ATOM 1355 C C . GLY B 1 58 ? 1.75 -2.746 -2.066 1 97 58 GLY B C 1
ATOM 1356 O O . GLY B 1 58 ? 1.411 -1.563 -2.158 1 97 58 GLY B O 1
ATOM 1357 N N . ILE B 1 59 ? 2.234 -3.258 -1.047 1 95.56 59 ILE B N 1
ATOM 1358 C CA . ILE B 1 59 ? 2.393 -2.479 0.176 1 95.56 59 ILE B CA 1
ATOM 1359 C C . ILE B 1 59 ? 3.359 -1.322 -0.069 1 95.56 59 ILE B C 1
ATOM 1361 O O . ILE B 1 59 ? 3.098 -0.188 0.336 1 95.56 59 ILE B O 1
ATOM 1365 N N . LEU B 1 60 ? 4.457 -1.63 -0.707 1 95 60 LEU B N 1
ATOM 1366 C CA . LEU B 1 60 ? 5.465 -0.621 -1.011 1 95 60 LEU B CA 1
ATOM 1367 C C . LEU B 1 60 ? 4.887 0.472 -1.904 1 95 60 LEU B C 1
ATOM 1369 O O . LEU B 1 60 ? 5.043 1.661 -1.617 1 95 60 LEU B O 1
ATOM 1373 N N . VAL B 1 61 ? 4.172 0.028 -2.879 1 94.06 61 VAL B N 1
ATOM 1374 C CA . VAL B 1 61 ? 3.568 0.96 -3.826 1 94.06 61 VAL B CA 1
ATOM 1375 C C . VAL B 1 61 ? 2.51 1.801 -3.117 1 94.06 61 VAL B C 1
ATOM 1377 O O . VAL B 1 61 ? 2.477 3.025 -3.27 1 94.06 61 VAL B O 1
ATOM 1380 N N . GLY B 1 62 ? 1.651 1.162 -2.359 1 92.25 62 GLY B N 1
ATOM 1381 C CA . GLY B 1 62 ? 0.621 1.866 -1.613 1 92.25 62 GLY B CA 1
ATOM 1382 C C . GLY B 1 62 ? 1.183 2.84 -0.595 1 92.25 62 GLY B C 1
ATOM 1383 O O . GLY B 1 62 ? 0.68 3.957 -0.454 1 92.25 62 GLY B O 1
ATOM 1384 N N . GLY B 1 63 ? 2.207 2.395 0.063 1 90.62 63 GLY B N 1
ATOM 1385 C CA . GLY B 1 63 ? 2.859 3.256 1.036 1 90.62 63 GLY B CA 1
ATOM 1386 C C . GLY B 1 63 ? 3.514 4.473 0.413 1 90.62 63 GLY B C 1
ATOM 1387 O O . GLY B 1 63 ? 3.354 5.594 0.907 1 90.62 63 GLY B O 1
ATOM 1388 N N . ILE B 1 64 ? 4.203 4.262 -0.556 1 89.88 64 ILE B N 1
ATOM 1389 C CA . ILE B 1 64 ? 4.883 5.344 -1.257 1 89.88 64 ILE B CA 1
ATOM 1390 C C . ILE B 1 64 ? 3.857 6.336 -1.796 1 89.88 64 ILE B C 1
ATOM 1392 O O . ILE B 1 64 ? 4.047 7.551 -1.697 1 89.88 64 ILE B O 1
ATOM 1396 N N . GLY B 1 65 ? 2.811 5.805 -2.379 1 89.38 65 GLY B N 1
ATOM 1397 C CA . GLY B 1 65 ? 1.729 6.656 -2.85 1 89.38 65 GLY B CA 1
ATOM 1398 C C . GLY B 1 65 ? 1.138 7.527 -1.76 1 89.38 65 GLY B C 1
ATOM 1399 O O . GLY B 1 65 ? 0.916 8.727 -1.966 1 89.38 65 GLY B O 1
ATOM 1400 N N . SER B 1 66 ? 0.906 6.965 -0.601 1 88.06 66 SER B N 1
ATOM 1401 C CA . SER B 1 66 ? 0.362 7.691 0.542 1 88.06 66 SER B CA 1
ATOM 1402 C C . SER B 1 66 ? 1.334 8.758 1.032 1 88.06 66 SER B C 1
ATOM 1404 O O . SER B 1 66 ? 0.922 9.867 1.39 1 88.06 66 SER B O 1
ATOM 1406 N N . TRP B 1 67 ? 2.609 8.453 1.048 1 84.31 67 TRP B N 1
ATOM 1407 C CA . TRP B 1 67 ? 3.643 9.383 1.493 1 84.31 67 TRP B CA 1
ATOM 1408 C C . TRP B 1 67 ? 3.73 10.586 0.56 1 84.31 67 TRP B C 1
ATOM 1410 O O . TRP B 1 67 ? 3.85 11.727 1.016 1 84.31 67 TRP B O 1
ATOM 1420 N N . LEU B 1 68 ? 3.609 10.328 -0.653 1 85.94 68 LEU B N 1
ATOM 1421 C CA . LEU B 1 68 ? 3.652 11.406 -1.633 1 85.94 68 LEU B CA 1
ATOM 1422 C C . LEU B 1 68 ? 2.42 12.297 -1.518 1 85.94 68 LEU B C 1
ATOM 1424 O O . LEU B 1 68 ? 2.516 13.516 -1.649 1 85.94 68 LEU B O 1
ATOM 1428 N N . GLY B 1 69 ? 1.299 11.641 -1.283 1 83.69 69 GLY B N 1
ATOM 1429 C CA . GLY B 1 69 ? 0.075 12.398 -1.089 1 83.69 69 GLY B CA 1
ATOM 1430 C C . GLY B 1 69 ? 0.121 13.305 0.131 1 83.69 69 GLY B C 1
ATOM 1431 O O . GLY B 1 69 ? -0.34 14.445 0.083 1 83.69 69 GLY B O 1
ATOM 1432 N N . GLN B 1 70 ? 0.742 12.805 1.026 1 81.75 70 GLN B N 1
ATOM 1433 C CA . GLN B 1 70 ? 0.861 13.547 2.273 1 81.75 70 GLN B CA 1
ATOM 1434 C C . GLN B 1 70 ? 1.92 14.641 2.16 1 81.75 70 GLN B C 1
ATOM 1436 O O . GLN B 1 70 ? 1.848 15.656 2.855 1 81.75 70 GLN B O 1
ATOM 1441 N N . SER B 1 71 ? 2.85 14.367 1.338 1 80.19 71 SER B N 1
ATOM 1442 C CA . SER B 1 71 ? 3.908 15.359 1.173 1 80.19 71 SER B CA 1
ATOM 1443 C C . SER B 1 71 ? 3.348 16.688 0.677 1 80.19 71 SER B C 1
ATOM 1445 O O . SER B 1 71 ? 3.787 17.75 1.112 1 80.19 71 SER B O 1
ATOM 1447 N N . ARG B 1 72 ? 2.377 16.547 -0.07 1 81.75 72 ARG B N 1
ATOM 1448 C CA . ARG B 1 72 ? 1.761 17.766 -0.584 1 81.75 72 ARG B CA 1
ATOM 1449 C C . ARG B 1 72 ? 1.027 18.516 0.522 1 81.75 72 ARG B C 1
ATOM 1451 O O . ARG B 1 72 ? 1.113 19.75 0.608 1 81.75 72 ARG B O 1
ATOM 1458 N N . THR B 1 73 ? 0.414 17.719 1.302 1 78.12 73 THR B N 1
ATOM 1459 C CA . THR B 1 73 ? -0.323 18.297 2.416 1 78.12 73 THR B CA 1
ATOM 1460 C C . THR B 1 73 ? 0.634 18.891 3.447 1 78.12 73 THR B C 1
ATOM 1462 O O . THR B 1 73 ? 0.386 19.969 3.984 1 78.12 73 THR B O 1
ATOM 1465 N N . ARG B 1 74 ? 1.721 18.219 3.52 1 78.88 74 ARG B N 1
ATOM 1466 C CA . ARG B 1 74 ? 2.715 18.688 4.477 1 78.88 74 ARG B CA 1
ATOM 1467 C C . ARG B 1 74 ? 3.383 19.969 3.982 1 78.88 74 ARG B C 1
ATOM 1469 O O . ARG B 1 74 ? 3.676 20.875 4.773 1 78.88 74 ARG B O 1
ATOM 1476 N N . GLN B 1 75 ? 3.576 20 2.76 1 82.75 75 GLN B N 1
ATOM 1477 C CA . GLN B 1 75 ? 4.152 21.203 2.184 1 82.75 75 GLN B CA 1
ATOM 1478 C C . GLN B 1 75 ? 3.213 22.391 2.35 1 82.75 75 GLN B C 1
ATOM 1480 O O . GLN B 1 75 ? 3.652 23.5 2.674 1 82.75 75 GLN B O 1
ATOM 1485 N N . ARG B 1 76 ? 2 22.109 2.268 1 81 76 ARG B N 1
ATOM 1486 C CA . ARG B 1 76 ? 1.011 23.172 2.463 1 81 76 ARG B CA 1
ATOM 1487 C C . ARG B 1 76 ? 0.948 23.594 3.926 1 81 76 ARG B C 1
ATOM 1489 O O . ARG B 1 76 ? 0.837 24.781 4.227 1 81 76 ARG B O 1
ATOM 1496 N N . ALA B 1 77 ? 1.111 22.672 4.805 1 77.75 77 ALA B N 1
ATOM 1497 C CA . ALA B 1 77 ? 1.106 22.953 6.238 1 77.75 77 ALA B CA 1
ATOM 1498 C C . ALA B 1 77 ? 2.32 23.781 6.637 1 77.75 77 ALA B C 1
ATOM 1500 O O . ALA B 1 77 ? 2.213 24.703 7.461 1 77.75 77 ALA B O 1
ATOM 1501 N N . ARG B 1 78 ? 3.396 23.438 6.008 1 80.81 78 ARG B N 1
ATOM 1502 C CA . ARG B 1 78 ? 4.605 24.219 6.27 1 80.81 78 ARG B CA 1
ATOM 1503 C C . ARG B 1 78 ? 4.449 25.656 5.785 1 80.81 78 ARG B C 1
ATOM 1505 O O . ARG B 1 78 ? 4.898 26.594 6.453 1 80.81 78 ARG B O 1
ATOM 1512 N N . TYR B 1 79 ? 3.82 25.734 4.754 1 81.56 79 TYR B N 1
ATOM 1513 C CA . TYR B 1 79 ? 3.533 27.062 4.223 1 81.56 79 TYR B CA 1
ATOM 1514 C C . TYR B 1 79 ? 2.652 27.844 5.18 1 81.56 79 TYR B C 1
ATOM 1516 O O . TYR B 1 79 ? 2.953 29 5.504 1 81.56 79 TYR B O 1
ATOM 1524 N N . HIS B 1 80 ? 1.688 27.234 5.715 1 79.62 80 HIS B N 1
ATOM 1525 C CA . HIS B 1 80 ? 0.78 27.906 6.645 1 79.62 80 HIS B CA 1
ATOM 1526 C C . HIS B 1 80 ? 1.467 28.188 7.977 1 79.62 80 HIS B C 1
ATOM 1528 O O . HIS B 1 80 ? 1.219 29.234 8.594 1 79.62 80 HIS B O 1
ATOM 1534 N N . ARG B 1 81 ? 2.344 27.406 8.367 1 78.25 81 ARG B N 1
ATOM 1535 C CA . ARG B 1 81 ? 3.092 27.609 9.602 1 78.25 81 ARG B CA 1
ATOM 1536 C C . ARG B 1 81 ? 4.02 28.828 9.484 1 78.25 81 ARG B C 1
ATOM 1538 O O . ARG B 1 81 ? 4.133 29.609 10.414 1 78.25 81 ARG B O 1
ATOM 1545 N N . ARG B 1 82 ? 4.594 28.922 8.383 1 82.69 82 ARG B N 1
ATOM 1546 C CA . ARG B 1 82 ? 5.465 30.062 8.141 1 82.69 82 ARG B CA 1
ATOM 1547 C C . ARG B 1 82 ? 4.672 31.375 8.141 1 82.69 82 ARG B C 1
ATOM 1549 O O . ARG B 1 82 ? 5.129 32.375 8.672 1 82.69 82 ARG B O 1
ATOM 1556 N N . GLU B 1 83 ? 3.506 31.172 7.621 1 80.62 83 GLU B N 1
ATOM 1557 C CA . GLU B 1 83 ? 2.645 32.344 7.59 1 80.62 83 GLU B CA 1
ATOM 1558 C C . GLU B 1 83 ? 2.164 32.719 8.992 1 80.62 83 GLU B C 1
ATOM 1560 O O . GLU B 1 83 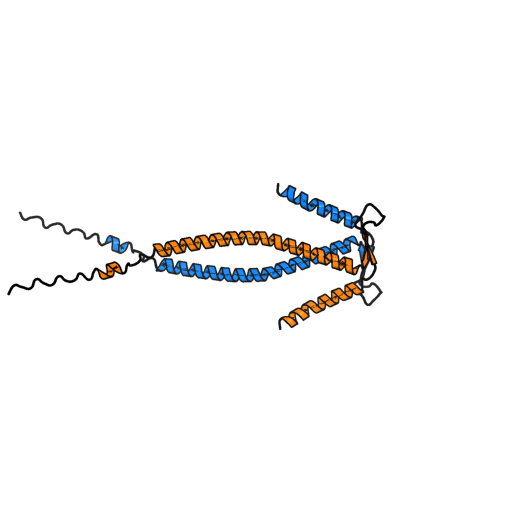? 2.121 33.906 9.344 1 80.62 83 GLU B O 1
ATOM 1565 N N . ALA B 1 84 ? 1.858 31.797 9.82 1 74.75 84 ALA B N 1
ATOM 1566 C CA . ALA B 1 84 ? 1.43 32.031 11.195 1 74.75 84 ALA B CA 1
ATOM 1567 C C . ALA B 1 84 ? 2.559 32.625 12.031 1 74.75 84 ALA B C 1
ATOM 1569 O O . ALA B 1 84 ? 2.328 33.5 12.852 1 74.75 84 ALA B O 1
ATOM 1570 N N . ASP B 1 85 ? 3.688 32.094 11.859 1 79 85 ASP B N 1
ATOM 1571 C CA . ASP B 1 85 ? 4.855 32.625 12.562 1 79 85 ASP B CA 1
ATOM 1572 C C . ASP B 1 85 ? 5.105 34.062 12.188 1 79 85 ASP B C 1
ATOM 1574 O O . ASP B 1 85 ? 5.457 34.906 13.039 1 79 85 ASP B O 1
ATOM 1578 N N . ARG B 1 86 ? 4.887 34.438 10.945 1 81.12 86 ARG B N 1
ATOM 1579 C CA . ARG B 1 86 ? 5.043 35.781 10.461 1 81.12 86 ARG B CA 1
ATOM 1580 C C . ARG B 1 86 ? 4.02 36.719 11.102 1 81.12 86 ARG B C 1
ATOM 1582 O O . ARG B 1 86 ? 4.363 37.812 11.547 1 81.12 86 ARG B O 1
ATOM 1589 N N . LEU B 1 87 ? 2.861 36.219 11.188 1 73.69 87 LEU B N 1
ATOM 1590 C CA . LEU B 1 87 ? 1.795 37.031 11.789 1 73.69 87 LEU B CA 1
ATOM 1591 C C . LEU B 1 87 ? 2.018 37.188 13.281 1 73.69 87 LEU B C 1
ATOM 1593 O O . LEU B 1 87 ? 1.76 38.281 13.836 1 73.69 87 LEU B O 1
ATOM 1597 N N . ALA B 1 88 ? 2.508 36.219 13.922 1 77.75 88 ALA B N 1
ATOM 1598 C CA . ALA B 1 88 ? 2.803 36.281 15.352 1 77.75 88 ALA B CA 1
ATOM 1599 C C . ALA B 1 88 ? 3.922 37.281 15.633 1 77.75 88 ALA B C 1
ATOM 1601 O O . ALA B 1 88 ? 3.857 38.031 16.609 1 77.75 88 ALA B O 1
ATOM 1602 N N . LYS B 1 89 ? 4.863 37.281 14.805 1 79.56 89 LYS B N 1
ATOM 1603 C CA . LYS B 1 89 ? 5.957 38.219 14.938 1 79.56 89 LYS B CA 1
ATOM 1604 C C . LYS B 1 89 ? 5.465 39.656 14.734 1 79.56 89 LYS B C 1
ATOM 1606 O O . LYS B 1 89 ? 5.863 40.562 15.469 1 79.56 89 LYS B O 1
ATOM 1611 N N . GLU B 1 90 ? 4.594 39.812 13.82 1 74.5 90 GLU B N 1
ATOM 1612 C CA . GLU B 1 90 ? 4.02 41.156 13.578 1 74.5 90 GLU B CA 1
ATOM 1613 C C . GLU B 1 90 ? 3.176 41.625 14.758 1 74.5 90 GLU B C 1
ATOM 1615 O O . GLU B 1 90 ? 3.25 42.781 15.164 1 74.5 90 GLU B O 1
ATOM 1620 N N . ALA B 1 91 ? 2.434 40.781 15.406 1 71.19 91 ALA B N 1
ATOM 1621 C CA . ALA B 1 91 ? 1.598 41.094 16.562 1 71.19 91 ALA B CA 1
ATOM 1622 C C . ALA B 1 91 ? 2.451 41.406 17.781 1 71.19 91 ALA B C 1
ATOM 1624 O O . ALA B 1 91 ? 2.137 42.344 18.547 1 71.19 91 ALA B O 1
ATOM 1625 N N . ALA B 1 92 ? 3.439 40.625 17.875 1 74 92 ALA B N 1
ATOM 1626 C CA . ALA B 1 92 ? 4.359 40.875 18.984 1 74 92 ALA B CA 1
ATOM 1627 C C . ALA B 1 92 ? 5.023 42.25 18.844 1 74 92 ALA B C 1
ATOM 1629 O O . ALA B 1 92 ? 5.203 42.969 19.828 1 74 92 ALA B O 1
ATOM 1630 N N . GLU B 1 93 ? 5.23 42.625 17.641 1 74.81 93 GLU B N 1
ATOM 1631 C CA . GLU B 1 93 ? 5.832 43.938 17.359 1 74.81 93 GLU B CA 1
ATOM 1632 C C . GLU B 1 93 ? 4.848 45.062 17.625 1 74.81 93 GLU B C 1
ATOM 1634 O O . GLU B 1 93 ? 5.219 46.094 18.188 1 74.81 93 GLU B O 1
ATOM 1639 N N . LEU B 1 94 ? 3.646 44.812 17.438 1 69.19 94 LEU B N 1
ATOM 1640 C CA . LEU B 1 94 ? 2.617 45.812 17.672 1 69.19 94 LEU B CA 1
ATOM 1641 C C . LEU B 1 94 ? 2.32 45.969 19.156 1 69.19 94 LEU B C 1
ATOM 1643 O O . LEU B 1 94 ? 2.037 47.062 19.641 1 69.19 94 LEU B O 1
ATOM 1647 N N . LYS B 1 95 ? 2.33 44.844 19.844 1 72.19 95 LYS B N 1
ATOM 1648 C CA . LYS B 1 95 ? 2.113 44.875 21.297 1 72.19 95 LYS B CA 1
ATOM 1649 C C . LYS B 1 95 ? 3.273 45.562 22 1 72.19 95 LYS B C 1
ATOM 1651 O O . LYS B 1 95 ? 3.068 46.281 22.984 1 72.19 95 LYS B O 1
ATOM 1656 N N . THR B 1 96 ? 4.32 45.344 21.594 1 69.38 96 THR B N 1
ATOM 1657 C CA . THR B 1 96 ? 5.492 45.969 22.188 1 69.38 96 THR B CA 1
ATOM 1658 C C . THR B 1 96 ? 5.523 47.469 21.875 1 69.38 96 THR B C 1
ATOM 1660 O O . THR B 1 96 ? 5.863 48.281 22.734 1 69.38 96 THR B O 1
ATOM 1663 N N . PHE B 1 97 ? 5 47.938 20.766 1 60.25 97 PHE B N 1
ATOM 1664 C CA . PHE B 1 97 ? 4.996 49.344 20.391 1 60.25 97 PHE B CA 1
ATOM 1665 C C . PHE B 1 97 ? 3.693 50 20.812 1 60.25 97 PHE B C 1
ATOM 1667 O O . PHE B 1 97 ? 3.648 51.219 21.016 1 60.25 97 PHE B O 1
ATOM 1674 N N . GLY B 1 98 ? 2.594 49.344 20.906 1 56.66 98 GLY B N 1
ATOM 1675 C CA . GLY B 1 98 ? 1.315 49.906 21.297 1 56.66 98 GLY B CA 1
ATOM 1676 C C . GLY B 1 98 ? 1.159 50.062 22.797 1 56.66 98 GLY B C 1
ATOM 1677 O O . GLY B 1 98 ? 0.149 50.562 23.281 1 56.66 98 GLY B O 1
ATOM 1678 N N . THR B 1 99 ? 1.661 49.281 23.703 1 50.06 99 THR B N 1
ATOM 1679 C CA . THR B 1 99 ? 1.632 49.656 25.109 1 50.06 99 THR B CA 1
ATOM 1680 C C . THR B 1 99 ? 2.379 50.938 25.344 1 50.06 99 THR B C 1
ATOM 1682 O O . THR B 1 99 ? 3.594 51.031 25.141 1 50.06 99 THR B O 1
ATOM 1685 N N . PRO B 1 100 ? 1.754 52.094 25.312 1 46.56 100 PRO B N 1
ATOM 1686 C CA . PRO B 1 100 ? 2.451 53.312 25.766 1 46.56 100 PRO B CA 1
ATOM 1687 C C . PRO B 1 100 ? 3.334 53.062 26.984 1 46.56 100 PRO B C 1
ATOM 1689 O O . PRO B 1 100 ? 2.855 52.562 28 1 46.56 100 PRO B O 1
ATOM 1692 N N . GLY B 1 101 ? 4.316 52.469 26.938 1 42 101 GLY B N 1
ATOM 1693 C CA . GLY B 1 101 ? 5.195 52.531 28.094 1 42 101 GLY B CA 1
ATOM 1694 C C . GLY B 1 101 ? 4.93 53.719 28.984 1 42 101 GLY B C 1
ATOM 1695 O O . GLY B 1 101 ? 5.07 54.875 28.547 1 42 101 GLY B O 1
ATOM 1696 N N . VAL B 1 102 ? 3.982 53.719 29.859 1 45.47 102 VAL B N 1
ATOM 1697 C CA . VAL B 1 102 ? 4.059 54.625 30.984 1 45.47 102 VAL B CA 1
ATOM 1698 C C . VAL B 1 102 ? 5.512 54.812 31.422 1 45.47 102 VAL B C 1
ATOM 1700 O O . VAL B 1 102 ? 6.141 53.844 31.875 1 45.47 102 VAL B O 1
ATOM 1703 N N . GLU B 1 103 ? 6.434 55.25 30.625 1 45.06 103 GLU B N 1
ATOM 1704 C CA . GLU B 1 103 ? 7.762 55.656 31.078 1 45.06 103 GLU B CA 1
ATOM 1705 C C . GLU B 1 103 ? 7.773 55.969 32.562 1 45.06 103 GLU B C 1
ATOM 1707 O O . GLU B 1 103 ? 6.945 56.75 33.062 1 45.06 103 GLU B O 1
ATOM 1712 N N . PRO B 1 104 ? 8.031 55.156 33.438 1 43.31 104 PRO B N 1
ATOM 1713 C CA . PRO B 1 104 ? 8.195 55.594 34.812 1 43.31 104 PRO B CA 1
ATOM 1714 C C . PRO B 1 104 ? 8.758 57.031 34.906 1 43.31 104 PRO B C 1
ATOM 1716 O O . PRO B 1 104 ? 9.023 57.531 36 1 43.31 104 PRO B O 1
ATOM 1719 N N . GLY B 1 105 ? 9.312 57.531 33.844 1 41.47 105 GLY B N 1
ATOM 1720 C CA . GLY B 1 105 ? 9.93 58.812 34.031 1 41.47 105 GLY B CA 1
ATOM 1721 C C . GLY B 1 105 ? 8.961 59.875 34.531 1 41.47 105 GLY B C 1
ATOM 1722 O O . GLY B 1 105 ? 9.289 60.656 35.438 1 41.47 105 GLY B O 1
ATOM 1723 N N . TYR B 1 106 ? 7.867 60.188 33.75 1 43.91 106 TYR B N 1
ATOM 1724 C CA . TYR B 1 106 ? 7.164 61.438 34.125 1 43.91 106 TYR B CA 1
ATOM 1725 C C . TYR B 1 106 ? 6.164 61.188 35.25 1 43.91 106 TYR B C 1
ATOM 1727 O O . TYR B 1 106 ? 5.355 62.062 35.562 1 43.91 106 TYR B O 1
ATOM 1735 N N . ALA B 1 107 ? 5.91 60 35.656 1 44.94 107 ALA B N 1
ATOM 1736 C CA . ALA B 1 107 ? 5.219 59.969 36.938 1 44.94 107 ALA B CA 1
ATOM 1737 C C . ALA B 1 107 ? 6.07 60.562 38.031 1 44.94 107 ALA B C 1
ATOM 1739 O O . ALA B 1 107 ? 5.586 60.812 39.156 1 44.94 107 ALA B O 1
ATOM 1740 N N . GLY B 1 108 ? 7.348 60.406 37.938 1 40.62 108 GLY B N 1
ATOM 1741 C CA . GLY B 1 108 ? 8.203 61.031 38.906 1 40.62 108 GLY B CA 1
ATOM 1742 C C . GLY B 1 108 ? 8.148 62.562 38.875 1 40.62 108 GLY B C 1
ATOM 1743 O O . GLY B 1 108 ? 8.789 63.219 39.688 1 40.62 108 GLY B O 1
ATOM 1744 N N . ALA B 1 109 ? 8.008 63.094 37.656 1 43.16 109 ALA B N 1
ATOM 1745 C CA . ALA B 1 109 ? 8.281 64.5 37.656 1 43.16 109 ALA B CA 1
ATOM 1746 C C . ALA B 1 109 ? 7.172 65.312 38.344 1 43.16 109 ALA B C 1
ATOM 1748 O O . ALA B 1 109 ? 7.262 66.5 38.5 1 43.16 109 ALA B O 1
ATOM 1749 N N . GLY B 1 110 ? 5.949 64.75 38.375 1 40.12 110 GLY B N 1
ATOM 1750 C CA . GLY B 1 110 ? 5.055 65.688 39 1 40.12 110 GLY B CA 1
ATOM 1751 C C . GLY B 1 110 ? 5.367 65.938 40.469 1 40.12 110 GLY B C 1
ATOM 1752 O O . GLY B 1 110 ? 4.496 66.312 41.25 1 40.12 110 GLY B O 1
ATOM 1753 N N . THR B 1 111 ? 6.32 65.188 41 1 38.84 111 THR B N 1
ATOM 1754 C CA . THR B 1 111 ? 6.691 65.75 42.281 1 38.84 111 THR B CA 1
ATOM 1755 C C . THR B 1 111 ? 7.066 67.25 42.125 1 38.84 111 THR B C 1
ATOM 1757 O O . THR B 1 111 ? 8.125 67.562 41.594 1 38.84 111 THR B O 1
ATOM 1760 N N . TYR B 1 112 ? 6.281 68.125 41.406 1 41.78 112 TYR B N 1
ATOM 1761 C CA . TYR B 1 112 ? 6.398 69.562 41.625 1 41.78 112 TYR B CA 1
ATOM 1762 C C . TYR B 1 112 ? 6.914 69.812 43.031 1 41.78 112 TYR B C 1
ATOM 1764 O O . TYR B 1 112 ? 6.273 69.438 44.031 1 41.78 112 TYR B O 1
ATOM 1772 N N . THR B 1 113 ? 8.109 69.5 43.344 1 44.66 113 THR B N 1
ATOM 1773 C CA . THR B 1 113 ? 8.773 70.062 44.5 1 44.66 113 THR B CA 1
ATOM 1774 C C . THR B 1 113 ? 8.242 71.438 44.812 1 44.66 113 THR B C 1
ATOM 1776 O O . THR B 1 113 ? 8.227 72.312 43.938 1 44.66 113 THR B O 1
ATOM 1779 N N . ALA B 1 114 ? 7.145 71.625 45.562 1 47.59 114 ALA B N 1
ATOM 1780 C CA . ALA B 1 114 ? 6.641 72.812 46.219 1 47.59 114 ALA B CA 1
ATOM 1781 C C . ALA B 1 114 ? 7.773 73.75 46.5 1 47.59 114 ALA B C 1
ATOM 1783 O O . ALA B 1 114 ? 8.773 73.375 47.125 1 47.59 114 ALA B O 1
ATOM 1784 N N . LEU B 1 115 ? 8.156 74.625 45.562 1 49.53 115 LEU B N 1
ATOM 1785 C CA . LEU B 1 115 ? 9.016 75.812 45.875 1 49.53 115 LEU B CA 1
ATOM 1786 C C . LEU B 1 115 ? 8.812 76.25 47.312 1 49.53 115 LEU B C 1
ATOM 1788 O O . L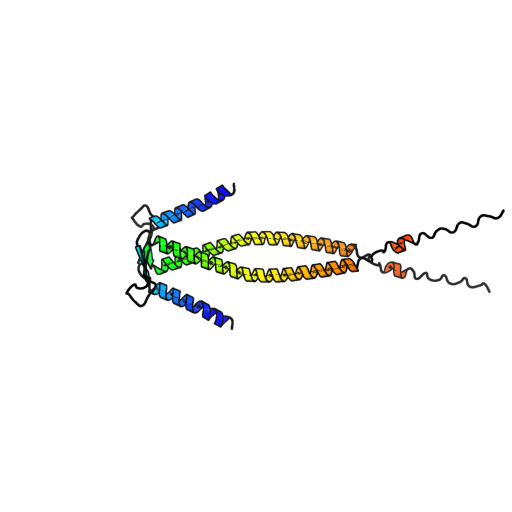EU B 1 115 ? 7.684 76.312 47.812 1 49.53 115 LEU B O 1
ATOM 1792 N N . PRO B 1 116 ? 9.703 76 48.125 1 51.53 116 PRO B N 1
ATOM 1793 C CA . PRO B 1 116 ? 9.602 76.438 49.5 1 51.53 116 PRO B CA 1
ATOM 1794 C C . PRO B 1 116 ? 9.031 77.875 49.594 1 51.53 116 PRO B C 1
ATOM 1796 O O . PRO B 1 116 ? 9.195 78.688 48.625 1 51.53 116 PRO B O 1
ATOM 1799 N N . ALA B 1 117 ? 7.941 78.125 50.188 1 52.53 117 ALA B N 1
ATOM 1800 C CA . ALA B 1 117 ? 7.289 79.438 50.5 1 52.53 117 ALA B CA 1
ATOM 1801 C C . ALA B 1 117 ? 8.312 80.5 50.875 1 52.53 117 ALA B C 1
ATOM 1803 O O . ALA B 1 117 ? 9.289 80.188 51.562 1 52.53 117 ALA B O 1
ATOM 1804 N N . PRO B 1 118 ? 8.453 81.438 50 1 53.47 118 PRO B N 1
ATOM 1805 C CA . PRO B 1 118 ? 9.359 82.562 50.375 1 53.47 118 PRO B CA 1
ATOM 1806 C C . PRO B 1 118 ? 9.312 82.875 51.844 1 53.47 118 PRO B C 1
ATOM 1808 O O . PRO B 1 118 ? 8.227 82.938 52.438 1 53.47 118 PRO B O 1
ATOM 1811 N N . ALA B 1 119 ? 10.18 82.375 52.594 1 55.41 119 ALA B N 1
ATOM 1812 C CA . ALA B 1 119 ? 10.312 82.75 54 1 55.41 119 ALA B CA 1
ATOM 1813 C C . ALA B 1 119 ? 10.055 84.25 54.188 1 55.41 119 ALA B C 1
ATOM 1815 O O . ALA B 1 119 ? 10.633 85.062 53.469 1 55.41 119 ALA B O 1
ATOM 1816 N N . ALA B 1 120 ? 8.945 84.6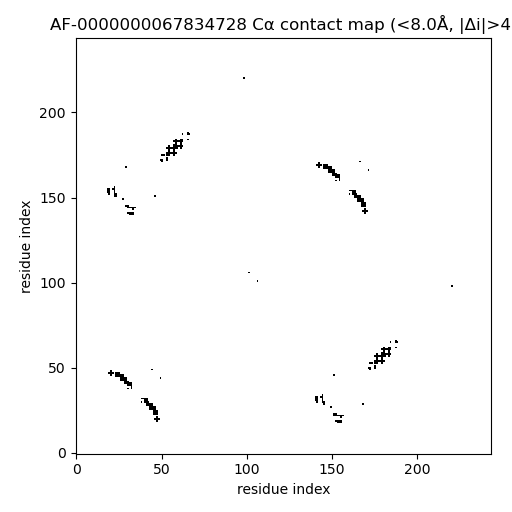25 54.656 1 50.34 120 ALA B N 1
ATOM 1817 C CA . ALA B 1 120 ? 8.609 85.938 55.125 1 50.34 120 ALA B CA 1
ATOM 1818 C C . ALA B 1 120 ? 9.797 86.625 55.844 1 50.34 120 ALA B C 1
ATOM 1820 O O . ALA B 1 120 ? 10.5 85.938 56.594 1 50.34 120 ALA B O 1
ATOM 1821 N N . ALA B 1 121 ? 10.391 87.5 55.188 1 51.31 121 ALA B N 1
ATOM 1822 C CA . ALA B 1 121 ? 11.32 88.438 55.844 1 51.31 121 ALA B CA 1
ATOM 1823 C C . ALA B 1 121 ? 10.852 88.75 57.25 1 51.31 121 ALA B C 1
ATOM 1825 O O . ALA B 1 121 ? 9.734 89.25 57.438 1 51.31 121 ALA B O 1
ATOM 1826 N N . ARG B 1 122 ? 11.07 88 58.281 1 34.25 122 ARG B N 1
ATOM 1827 C CA . ARG B 1 122 ? 11.148 88.812 59.469 1 34.25 122 ARG B CA 1
ATOM 1828 C C . ARG B 1 122 ? 12.32 89.812 59.375 1 34.25 122 ARG B C 1
ATOM 1830 O O . ARG B 1 122 ? 13.367 89.438 58.812 1 34.25 122 ARG B O 1
#

Nearest PDB structures (foldseek):
  5zsu-assembly1_A  TM=3.882E-01  e=6.484E+00  Homo sapiens
  5zsu-assembly1_A  TM=3.881E-01  e=5.585E+00  Homo sapiens

pLDDT: mean 77.9, std 18.71, range [34.25, 97.94]

Solvent-accessible surface area (backbone atoms only — not comparable to full-atom values): 13494 Å² total; per-residue (Å²): 112,69,66,58,55,50,47,65,60,48,49,60,54,50,52,51,53,49,45,37,36,70,31,18,61,54,74,39,73,47,34,74,44,64,83,44,86,68,54,81,54,46,46,79,40,33,42,30,55,49,36,52,52,26,21,50,50,14,23,51,51,23,35,52,53,50,51,55,57,44,46,54,53,46,53,50,48,52,52,51,49,54,51,50,53,52,52,51,52,52,48,52,52,45,54,65,66,62,52,72,69,75,54,72,62,69,70,59,57,70,63,68,72,74,72,76,72,81,75,75,79,126,111,70,65,58,55,49,46,63,60,48,47,60,55,50,51,51,52,50,44,38,35,70,32,18,59,54,75,40,74,48,32,74,42,65,82,44,84,68,53,81,53,45,46,81,39,33,44,31,56,49,37,51,53,26,22,52,51,15,23,52,52,24,37,51,51,50,51,55,57,44,45,55,53,46,53,51,49,51,51,50,48,54,50,50,53,51,50,50,52,52,48,52,52,45,53,66,64,64,51,72,68,77,55,74,61,68,72,58,55,68,61,65,72,73,71,74,71,77,73,72,80,123

Radius of gyration: 39.69 Å; Cα contacts (8 Å, |Δi|>4): 172; chains: 2; bounding box: 31×134×86 Å

Sequence (244 aa):
MIRFLKALILLPIAVVVVLLAVANREAVTLSFDPFSPEPVFSLVLPLYAVVFGSVALGILVGGIGSWLGQSRTRQRARYHRREADRLAKEAAELKTFGTPGVEPGYAGAGTYTALPAPAAARMIRFLKALILLPIAVVVVLLAVANREAVTLSFDPFSPEPVFSLVLPLYAVVFGSVALGILVGGIGSWLGQSRTRQRARYHRREADRLAKEAAELKTFGTPGVEPGYAGAGTYTALPAPAAAR

Secondary structure (DSSP, 8-state):
-HHHHHHHHHHHHHHHHHHHHHHT--EEEEES-SS-SS-TTEEEEEHHHHHHHHHHHHHHHHHHHHHHHHHHHHHHHHHHHHHHHHHHHHHHHHHHHHS----TTTTSTT------------/-HHHHHHHHHHHHHHHHHHHHHHT--EEEEES-SS-SS-TTEEEEEHHHHHHHHHHHHHHHHHHHHHHHHHHHHHHHHHHHHHHHHHHHHHHHHHHHHS----TTTTSTT------------

Organism: Methylorubrum extorquens (strain ATCC 14718 / DSM 1338 / JCM 2805 / NCIMB 9133 / AM1) (NCBI:txid272630)

Foldseek 3Di:
DVVVVVCVVVVVVVVVLVVLCVVFQDWDKDAPDPPDPPRPPIDIGTPSCVVVVVVVVVVVVVVVVVVVVVVVVVVVVVVVVVVVVVVVVVVVVCVVVVPPPPPVVVVPPVPPVPDPDDPDDD/DVVVVVCVVVVVVVVVLVVVCVVFQDWDKDAPDPPDPPRPPIDIGTPSCVVVVVVVVVVVVVVVVVVVVVVVVVVVVVVVVVVVVVVVVVVVVCVVVVPPPPPVPVVVPVVPVPPPPPPPDD

InterPro domains:
  IPR010445 Lipopolysaccharide assembly protein A domain [PF06305] (25-90)